Protein AF-A0A669Q2S4-F1 (afdb_monomer)

Nearest PDB structures (foldseek):
  3lh5-assembly1_A  TM=7.292E-01  e=2.414E-08  Homo sapiens
  3tsz-assembly1_A  TM=7.073E-01  e=2.932E-08  Homo sapiens
  3tsw-assembly5_C  TM=7.566E-01  e=1.798E-07  Homo sapiens
  3tsw-assembly5_A  TM=7.221E-01  e=1.301E-07  Homo sapiens
  8egl-assembly1_L  TM=4.895E-01  e=1.952E-02  Pseudomonas aeruginosa PAO1

Solvent-accessible surface area (backbone atoms only — not comparable to full-atom values): 15705 Å² total; per-residue (Å²): 138,86,85,84,83,88,86,84,86,86,79,79,76,86,79,76,63,86,82,66,80,87,75,82,79,82,81,79,89,77,88,85,85,82,87,84,83,70,92,71,72,88,83,67,61,90,86,63,80,78,75,90,74,79,64,66,47,78,44,79,56,92,58,44,41,36,34,36,36,34,39,52,66,35,29,64,47,44,53,50,52,34,54,70,39,85,72,28,66,69,48,40,38,80,44,74,56,83,73,81,71,87,67,73,90,71,85,76,90,75,92,78,80,93,79,73,100,79,67,83,83,69,78,74,72,51,71,66,57,52,54,44,51,54,28,27,75,69,58,10,25,23,38,38,56,44,52,78,80,53,53,57,61,33,46,78,68,78,39,70,58,47,37,41,34,54,58,72,46,93,86,49,45,76,51,43,52,85,31,42,86,60,87,87,70,53,70,69,58,53,46,52,50,40,54,50,46,55,57,5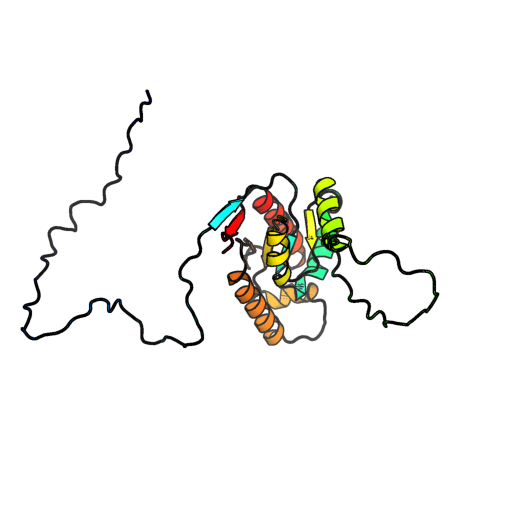2,53,78,72,47,61,43,64,70,46,77,45,58,65,85,74,44,92,46,57,86,47,41,35,59,48,50,51,53,48,51,62,55,53,52,76,42,68,43,40,30,49,65,76,92,123

Structure (mmCIF, N/CA/C/O backbone):
data_AF-A0A669Q2S4-F1
#
_entry.id   AF-A0A669Q2S4-F1
#
loop_
_atom_site.group_PDB
_atom_site.id
_atom_site.type_symbol
_atom_site.label_atom_id
_atom_site.label_alt_id
_atom_site.label_comp_id
_atom_site.label_asym_id
_atom_site.label_entity_id
_atom_site.label_seq_id
_atom_site.pdbx_PDB_ins_code
_atom_site.Cartn_x
_atom_site.Cartn_y
_atom_site.Cartn_z
_atom_site.occupancy
_atom_site.B_iso_or_equiv
_atom_site.auth_seq_id
_atom_site.auth_comp_id
_atom_site.auth_asym_id
_atom_site.auth_atom_id
_atom_site.pdbx_PDB_model_num
ATOM 1 N N . CYS A 1 1 ? -48.344 0.117 12.235 1.00 32.94 1 CYS A N 1
ATOM 2 C CA . CYS A 1 1 ? -48.500 -0.394 10.860 1.00 32.94 1 CYS A CA 1
ATOM 3 C C . CYS A 1 1 ? -47.814 0.553 9.895 1.00 32.94 1 CYS A C 1
ATOM 5 O O . CYS A 1 1 ? -48.123 1.737 9.887 1.00 32.94 1 CYS A O 1
ATOM 7 N N . SER A 1 2 ? -46.829 0.021 9.184 1.00 35.75 2 SER A N 1
ATOM 8 C CA . SER A 1 2 ? -45.871 0.728 8.339 1.00 35.75 2 SER A CA 1
ATOM 9 C C . SER A 1 2 ? -46.473 1.107 6.985 1.00 35.75 2 SER A C 1
ATOM 11 O O . SER A 1 2 ? -47.202 0.313 6.395 1.00 35.75 2 SER A O 1
ATOM 13 N N . GLN A 1 3 ? -46.116 2.280 6.465 1.00 41.59 3 GLN A N 1
ATOM 14 C CA . GLN A 1 3 ? -46.142 2.538 5.023 1.00 41.59 3 GLN A CA 1
ATOM 15 C C . GLN A 1 3 ? -44.792 2.150 4.406 1.00 41.59 3 GLN A C 1
ATOM 17 O O . GLN A 1 3 ? -43.762 2.285 5.071 1.00 41.59 3 GLN A O 1
ATOM 22 N N . PRO A 1 4 ? -44.780 1.772 3.119 1.00 44.56 4 PRO A N 1
ATOM 23 C CA . PRO A 1 4 ? -43.691 2.186 2.249 1.00 44.56 4 PRO A CA 1
ATOM 24 C C . PRO A 1 4 ? -44.197 2.913 0.996 1.00 44.56 4 PRO A C 1
ATOM 26 O O . PRO A 1 4 ? -45.140 2.491 0.327 1.00 44.56 4 PRO A O 1
ATOM 29 N N . CYS A 1 5 ? -43.509 4.015 0.700 1.00 34.19 5 CYS A N 1
ATOM 30 C CA . CYS A 1 5 ? -43.605 4.803 -0.520 1.00 34.19 5 CYS A CA 1
ATOM 31 C C . CYS A 1 5 ? -42.779 4.186 -1.665 1.00 34.19 5 CYS A C 1
ATOM 33 O O . CYS A 1 5 ? -41.824 3.444 -1.450 1.00 34.19 5 CYS A O 1
ATOM 35 N N . CYS A 1 6 ? -43.191 4.538 -2.881 1.00 34.25 6 CYS A N 1
ATOM 36 C CA . CYS A 1 6 ? -42.834 4.012 -4.198 1.00 34.25 6 CYS A CA 1
ATOM 37 C C . CYS A 1 6 ? -41.346 4.040 -4.609 1.00 34.25 6 CYS A C 1
ATOM 39 O O . CYS A 1 6 ? -40.617 4.978 -4.298 1.00 34.25 6 CYS A O 1
ATOM 41 N N . THR A 1 7 ? -40.975 3.117 -5.506 1.00 39.94 7 THR A N 1
ATOM 42 C CA . THR A 1 7 ? -39.891 3.267 -6.499 1.00 39.94 7 THR A CA 1
ATOM 43 C C . THR A 1 7 ? -40.468 3.196 -7.923 1.00 39.94 7 THR A C 1
ATOM 45 O O . THR A 1 7 ? -41.320 2.344 -8.183 1.00 39.94 7 THR A O 1
ATOM 48 N N . PRO A 1 8 ? -40.012 4.031 -8.880 1.00 43.38 8 PRO A N 1
ATOM 49 C CA . PRO A 1 8 ? -40.230 3.775 -10.295 1.00 43.38 8 PRO A CA 1
ATOM 50 C C . PRO A 1 8 ? -38.952 3.311 -11.011 1.00 43.38 8 PRO A C 1
ATOM 52 O O . PRO A 1 8 ? -37.886 3.918 -10.944 1.00 43.38 8 PRO A O 1
ATOM 55 N N . PHE A 1 9 ? -39.151 2.216 -11.736 1.00 38.78 9 PHE A N 1
ATOM 56 C CA . PHE A 1 9 ? -38.369 1.645 -12.828 1.00 38.78 9 PHE A CA 1
ATOM 57 C C . PHE A 1 9 ? -37.833 2.711 -13.806 1.00 38.78 9 PHE A C 1
ATOM 59 O O . PHE A 1 9 ? -38.618 3.484 -14.360 1.00 38.78 9 PHE A O 1
ATOM 66 N N . LEU A 1 10 ? -36.532 2.695 -14.116 1.00 41.62 10 LEU A N 1
ATOM 67 C CA . LEU A 1 10 ? -36.007 3.386 -15.298 1.00 41.62 10 LEU A CA 1
ATOM 68 C C . LEU A 1 10 ? -36.008 2.439 -16.503 1.00 41.62 10 LEU A C 1
ATOM 70 O O . LEU A 1 10 ? -35.452 1.344 -16.491 1.00 41.62 10 LEU A O 1
ATOM 74 N N . GLN A 1 11 ? -36.717 2.899 -17.528 1.00 38.16 11 GLN A N 1
ATOM 75 C CA . GLN A 1 11 ? -37.144 2.198 -18.730 1.00 38.16 11 GLN A CA 1
ATOM 76 C C . GLN A 1 11 ? -36.027 2.127 -19.781 1.00 38.16 11 GLN A C 1
ATOM 78 O O 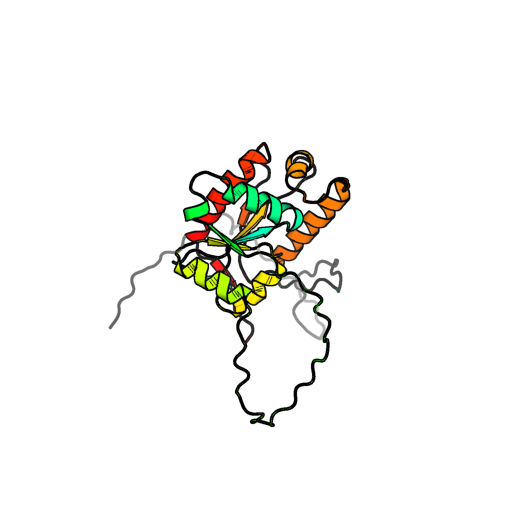. GLN A 1 11 ? -35.582 3.155 -20.296 1.00 38.16 11 GLN A O 1
ATOM 83 N N . LEU A 1 12 ? -35.653 0.913 -20.200 1.00 41.62 12 LEU A N 1
ATOM 84 C CA . LEU A 1 12 ? -35.020 0.715 -21.506 1.00 41.62 12 LEU A CA 1
ATOM 85 C C . LEU A 1 12 ? -36.042 1.026 -22.614 1.00 41.62 12 LEU A C 1
ATOM 87 O O . LEU A 1 12 ? -37.193 0.588 -22.576 1.00 41.62 12 LEU A O 1
ATOM 91 N N . LYS A 1 13 ? -35.619 1.813 -23.609 1.00 43.62 13 LYS A N 1
ATOM 92 C CA . LYS A 1 13 ? -36.474 2.322 -24.689 1.00 43.62 13 LYS A CA 1
ATOM 93 C C . LYS A 1 13 ? -37.028 1.196 -25.575 1.00 43.62 13 LYS A C 1
ATOM 95 O O . LYS A 1 13 ? -36.301 0.439 -26.210 1.00 43.62 13 LYS A O 1
ATOM 100 N N . LYS A 1 14 ? -38.355 1.203 -25.689 1.00 53.62 14 LYS A N 1
ATOM 101 C CA . LYS A 1 14 ? -39.279 0.241 -26.315 1.00 53.62 14 LYS A CA 1
ATOM 102 C C . LYS A 1 14 ? -39.177 0.054 -27.846 1.00 53.62 14 LYS A C 1
ATOM 104 O O . LYS A 1 14 ? -40.054 -0.569 -28.421 1.00 53.62 14 LYS A O 1
ATOM 109 N N . ARG A 1 15 ? -38.170 0.605 -28.539 1.00 48.69 15 ARG A N 1
ATOM 110 C CA . ARG A 1 15 ? -38.117 0.605 -30.026 1.00 48.69 15 ARG A CA 1
ATOM 111 C C . ARG A 1 15 ? -37.111 -0.359 -30.663 1.00 48.69 15 ARG A C 1
ATOM 113 O O . ARG A 1 15 ? -37.131 -0.499 -31.877 1.00 48.69 15 ARG A O 1
ATOM 120 N N . ALA A 1 16 ? -36.276 -1.041 -29.880 1.00 52.38 16 ALA A N 1
ATOM 121 C CA . ALA A 1 16 ? -35.330 -2.036 -30.402 1.00 52.38 16 ALA A CA 1
ATOM 122 C C . ALA A 1 16 ? -35.821 -3.495 -30.275 1.00 52.38 16 ALA A C 1
ATOM 124 O O . ALA A 1 16 ? -35.160 -4.398 -30.775 1.00 52.38 16 ALA A O 1
ATOM 125 N N . LEU A 1 17 ? -36.968 -3.737 -29.623 1.00 52.59 17 LEU A N 1
ATOM 126 C CA . LEU A 1 17 ? -37.495 -5.092 -29.399 1.00 52.59 17 LEU A CA 1
ATOM 127 C C . LEU A 1 17 ? -38.380 -5.620 -30.548 1.00 52.59 17 LEU A C 1
ATOM 129 O O . LEU A 1 17 ? -38.484 -6.829 -30.715 1.00 52.59 17 LEU A O 1
ATOM 133 N N . ASP A 1 18 ? -38.978 -4.742 -31.361 1.00 49.03 18 ASP A N 1
ATOM 134 C CA . ASP A 1 18 ? -39.996 -5.123 -32.362 1.00 49.03 18 ASP A CA 1
ATOM 135 C C . ASP A 1 18 ? -39.431 -5.626 -33.707 1.00 49.03 18 ASP A C 1
ATOM 137 O O . ASP A 1 18 ? -40.186 -5.894 -34.638 1.00 49.03 18 ASP A O 1
ATOM 141 N N . GLN A 1 19 ? -38.111 -5.790 -33.831 1.00 54.97 19 GLN A N 1
ATOM 142 C CA . GLN A 1 19 ? -37.468 -6.326 -35.046 1.00 54.97 19 GLN A CA 1
ATOM 143 C C . GLN A 1 19 ? -36.821 -7.704 -34.837 1.00 54.97 19 GLN A C 1
ATOM 145 O O . GLN A 1 19 ? -36.155 -8.219 -35.731 1.00 54.97 19 GLN A O 1
ATOM 150 N N . LEU A 1 20 ? -37.029 -8.341 -33.680 1.00 54.78 20 LEU A N 1
ATOM 151 C CA . LEU A 1 20 ? -36.487 -9.669 -33.396 1.00 54.78 20 LEU A CA 1
ATOM 152 C C . LEU A 1 20 ? -37.625 -10.677 -33.235 1.00 54.78 20 LEU A C 1
ATOM 154 O O . LEU A 1 20 ? -38.297 -10.738 -32.208 1.00 54.78 20 LEU A O 1
ATOM 158 N N . ARG A 1 21 ? -37.827 -11.514 -34.256 1.00 66.25 21 ARG A N 1
ATOM 159 C CA . ARG A 1 21 ? -38.687 -12.695 -34.146 1.00 66.25 21 ARG A CA 1
ATOM 160 C C . ARG A 1 21 ? -37.851 -13.869 -33.650 1.00 66.25 21 ARG A C 1
ATOM 162 O O . ARG A 1 21 ? -36.994 -14.370 -34.372 1.00 66.25 21 ARG A O 1
ATOM 169 N N . LEU A 1 22 ? -38.143 -14.347 -32.443 1.00 50.56 22 LEU A N 1
ATOM 170 C CA . LEU A 1 22 ? -37.615 -15.616 -31.946 1.00 50.56 22 LEU A CA 1
ATOM 171 C C . LEU A 1 22 ? -38.180 -16.760 -32.810 1.00 50.56 22 LEU A C 1
ATOM 173 O O . LEU A 1 22 ? -39.392 -16.993 -32.830 1.00 50.56 22 LEU A O 1
ATOM 177 N N . VAL A 1 23 ? -37.322 -17.469 -33.544 1.00 57.22 23 VAL A N 1
ATOM 178 C CA . VAL A 1 23 ? -37.715 -18.682 -34.274 1.00 57.22 23 VAL A CA 1
ATOM 179 C C . VAL A 1 23 ? -37.456 -19.886 -33.373 1.00 57.22 23 VAL A C 1
ATOM 181 O O . VAL A 1 23 ? -36.339 -20.090 -32.906 1.00 57.22 23 VAL A O 1
ATOM 184 N N . LYS A 1 24 ? -38.494 -20.694 -33.126 1.00 46.66 24 LYS A N 1
ATOM 185 C CA . LYS A 1 24 ? -38.349 -21.990 -32.451 1.00 46.66 24 LYS A CA 1
ATOM 186 C C . LYS A 1 24 ? -37.575 -22.935 -33.371 1.00 46.66 24 LYS A C 1
ATOM 188 O O . LYS A 1 24 ? -38.028 -23.208 -34.483 1.00 46.66 24 LYS A O 1
ATOM 193 N N . SER A 1 25 ? -36.439 -23.450 -32.913 1.00 47.81 25 SER A N 1
ATOM 194 C CA . SER A 1 25 ? -35.772 -24.570 -33.575 1.00 47.81 25 SER A CA 1
ATOM 195 C C . SER A 1 25 ? -36.683 -25.803 -33.518 1.00 47.81 25 SER A C 1
ATOM 197 O O . SER A 1 25 ? -37.283 -26.113 -32.487 1.00 47.81 25 SER A O 1
ATOM 199 N N . LYS A 1 26 ? -36.848 -26.495 -34.652 1.00 39.72 26 LYS A N 1
ATOM 200 C CA . LYS A 1 26 ? -37.579 -27.767 -34.701 1.00 39.72 26 LYS A CA 1
ATOM 201 C C . LYS A 1 26 ? -36.743 -28.835 -33.994 1.00 39.72 26 LYS A C 1
ATOM 203 O O . LYS A 1 26 ? -35.662 -29.176 -34.461 1.00 39.72 26 LYS A O 1
ATOM 208 N N . GLN A 1 27 ? -37.264 -29.366 -32.888 1.00 39.38 27 GLN A N 1
ATOM 209 C CA . GLN A 1 27 ? -36.747 -30.572 -32.243 1.00 39.38 27 GLN A CA 1
ATOM 210 C C . GLN A 1 27 ? -36.896 -31.765 -33.195 1.00 39.38 27 GLN A C 1
ATOM 212 O O . GLN A 1 27 ? -38.014 -32.153 -33.541 1.00 39.38 27 GLN A O 1
ATOM 217 N N . GLN A 1 28 ? -35.775 -32.367 -33.586 1.00 38.94 28 GLN A N 1
ATOM 218 C CA . GLN A 1 28 ? -35.760 -33.734 -34.090 1.00 38.94 28 GLN A CA 1
ATOM 219 C C . GLN A 1 28 ? -35.761 -34.666 -32.869 1.00 38.94 28 GLN A C 1
ATOM 221 O O . GLN A 1 28 ? -34.935 -34.533 -31.970 1.00 38.94 28 GLN A O 1
ATOM 226 N N . LYS A 1 29 ? -36.765 -35.544 -32.790 1.00 36.50 29 LYS A N 1
ATOM 227 C CA . LYS A 1 29 ? -36.961 -36.496 -31.690 1.00 36.50 29 LYS A CA 1
ATOM 228 C C . LYS A 1 29 ? -35.863 -37.569 -31.704 1.00 36.50 29 LYS A C 1
ATOM 230 O O . LYS A 1 29 ? -35.840 -38.346 -32.649 1.00 36.50 29 LYS A O 1
ATOM 235 N N . SER A 1 30 ? -35.078 -37.685 -30.631 1.00 33.09 30 SER A N 1
ATOM 236 C CA . SER A 1 30 ? -34.938 -38.938 -29.860 1.00 33.09 30 SER A CA 1
ATOM 237 C C . SER A 1 30 ? -34.079 -38.747 -28.602 1.00 33.09 30 SER A C 1
ATOM 239 O O . SER A 1 30 ? -32.958 -38.267 -28.698 1.00 33.09 30 SER A O 1
ATOM 241 N N . SER A 1 31 ? -34.673 -39.149 -27.475 1.00 39.47 31 SER A N 1
ATOM 242 C CA . SER A 1 31 ? -34.162 -39.582 -26.162 1.00 39.47 31 SER A CA 1
ATOM 243 C C . SER A 1 31 ? -32.845 -39.049 -25.568 1.00 39.47 31 SER A C 1
ATOM 245 O O . SER A 1 31 ? -31.774 -39.232 -26.127 1.00 39.47 31 SER A O 1
ATOM 247 N N . GLU A 1 32 ? -33.004 -38.591 -24.318 1.00 35.66 32 GLU A N 1
ATOM 248 C CA . GLU A 1 32 ? -32.038 -38.485 -23.205 1.00 35.66 32 GLU A CA 1
ATOM 249 C C . GLU A 1 32 ? -31.292 -37.144 -23.011 1.00 35.66 32 GLU A C 1
ATOM 251 O O . GLU A 1 32 ? -30.414 -36.729 -23.757 1.00 35.66 32 GLU A O 1
ATOM 256 N N . GLN A 1 33 ? -31.731 -36.453 -21.951 1.00 35.34 33 GLN A N 1
ATOM 257 C CA . GLN A 1 33 ? -31.224 -35.225 -21.321 1.00 35.34 33 GLN A CA 1
ATOM 258 C C . GLN A 1 33 ? -29.873 -35.474 -20.599 1.00 35.34 33 GLN A C 1
ATOM 260 O O . GLN A 1 33 ? -29.615 -36.624 -20.251 1.00 35.34 33 GLN A O 1
ATOM 265 N N . PRO A 1 34 ? -29.044 -34.445 -20.283 1.00 38.09 34 PRO A N 1
ATOM 266 C CA . PRO A 1 34 ? -29.454 -33.248 -19.539 1.00 38.09 34 PRO A CA 1
ATOM 267 C C . PRO A 1 34 ? -29.029 -31.886 -20.109 1.00 38.09 34 PRO A C 1
ATOM 269 O O . PRO A 1 34 ? -28.102 -31.735 -20.899 1.00 38.09 34 PRO A O 1
ATOM 272 N N . CYS A 1 35 ? -29.773 -30.880 -19.639 1.00 35.56 35 CYS A N 1
ATOM 273 C CA . CYS A 1 35 ? -29.532 -29.449 -19.777 1.00 35.56 35 CYS A CA 1
ATOM 274 C C . CYS A 1 35 ? -28.155 -29.012 -19.256 1.00 35.56 35 CYS A C 1
ATOM 276 O O . CYS A 1 35 ? -27.642 -29.590 -18.306 1.00 35.56 35 CYS A O 1
ATOM 278 N N . GLN A 1 36 ? -27.725 -27.848 -19.761 1.00 43.03 36 GLN A N 1
ATOM 279 C CA . GLN A 1 36 ? -26.592 -27.010 -19.336 1.00 43.03 36 GLN A CA 1
ATOM 280 C C . GLN A 1 36 ? -25.273 -27.266 -20.076 1.00 43.03 36 GLN A C 1
ATOM 282 O O . GLN A 1 36 ? -24.313 -27.788 -19.528 1.00 43.03 36 GLN A O 1
ATOM 287 N N . GLN A 1 37 ? -25.186 -26.756 -21.304 1.00 38.16 37 GLN A N 1
ATOM 288 C CA . GLN A 1 37 ? -23.913 -26.284 -21.851 1.00 38.16 37 GLN A CA 1
ATOM 289 C C . GLN A 1 37 ? -24.047 -24.788 -22.115 1.00 38.16 37 GLN A C 1
ATOM 291 O O . GLN A 1 37 ? -24.329 -24.319 -23.216 1.00 38.16 37 GLN A O 1
ATOM 296 N N . LEU A 1 38 ? -23.911 -24.044 -21.016 1.00 39.56 38 LEU A N 1
ATOM 297 C CA . LEU A 1 38 ? -23.404 -22.683 -21.059 1.00 39.56 38 LEU A CA 1
ATOM 298 C C . LEU A 1 38 ? -22.075 -22.703 -21.814 1.00 39.56 38 LEU A C 1
ATOM 300 O O . LEU A 1 38 ? -21.324 -23.673 -21.736 1.00 39.56 38 LEU A O 1
ATOM 304 N N . TRP A 1 39 ? -21.829 -21.633 -22.555 1.00 43.25 39 TRP A N 1
ATOM 305 C CA . TRP A 1 39 ? -20.615 -21.383 -23.311 1.00 43.25 39 TRP A CA 1
ATOM 306 C C . TRP A 1 39 ? -19.380 -21.588 -22.427 1.00 43.25 39 TRP A C 1
ATOM 308 O O . TRP A 1 39 ? -19.004 -20.704 -21.661 1.00 43.25 39 TRP A O 1
ATOM 318 N N . LEU A 1 40 ? -18.770 -22.765 -22.521 1.00 40.31 40 LEU A N 1
ATOM 319 C CA . LEU A 1 40 ? -17.439 -23.015 -22.001 1.00 40.31 40 LEU A CA 1
ATOM 320 C C . LEU A 1 40 ? -16.484 -22.760 -23.162 1.00 40.31 40 LEU A C 1
ATOM 322 O O . LEU A 1 40 ? -16.425 -23.526 -24.123 1.00 40.31 40 LEU A O 1
ATOM 326 N N . ASP A 1 41 ? -15.802 -21.623 -23.087 1.00 39.66 41 ASP A N 1
ATOM 327 C CA . ASP A 1 41 ? -14.631 -21.328 -23.902 1.00 39.66 41 ASP A CA 1
ATOM 328 C C . ASP A 1 41 ? -13.588 -22.454 -23.686 1.00 39.66 41 ASP A C 1
ATOM 330 O O . ASP A 1 41 ? -13.275 -22.758 -22.528 1.00 39.66 41 ASP A O 1
ATOM 334 N N . PRO A 1 42 ? -13.061 -23.128 -24.730 1.00 46.09 42 PRO A N 1
ATOM 335 C CA . PRO A 1 42 ? -12.207 -24.310 -24.562 1.00 46.09 42 PRO A CA 1
ATOM 336 C C . PRO A 1 42 ? -10.821 -24.054 -23.947 1.00 46.09 42 PRO A C 1
ATOM 338 O O . PRO A 1 42 ? -10.061 -25.001 -23.769 1.00 46.09 42 PRO A O 1
ATOM 341 N N . CYS A 1 43 ? -10.463 -22.820 -23.593 1.00 47.00 43 CYS A N 1
ATOM 342 C CA . CYS A 1 43 ? -9.190 -22.513 -22.932 1.00 47.00 43 CYS A CA 1
ATOM 343 C C . CYS A 1 43 ? -9.312 -22.557 -21.400 1.00 47.00 43 CYS A C 1
ATOM 345 O O . CYS A 1 43 ? -9.026 -21.583 -20.705 1.00 47.00 43 CYS A O 1
ATOM 347 N N . SER A 1 44 ? -9.736 -23.699 -20.861 1.00 44.72 44 SER A N 1
ATOM 348 C CA . SER A 1 44 ? -9.635 -23.964 -19.424 1.00 44.72 44 SER A CA 1
ATOM 349 C C . SER A 1 44 ? -8.281 -24.610 -19.141 1.00 44.72 44 SER A C 1
ATOM 351 O O . SER A 1 44 ? -8.123 -25.820 -19.275 1.00 44.72 44 SER A O 1
ATOM 353 N N . ASP A 1 45 ? -7.293 -23.794 -18.780 1.00 52.06 45 ASP A N 1
ATOM 354 C CA . ASP A 1 45 ? -6.125 -24.281 -18.045 1.00 52.06 45 ASP A CA 1
ATOM 355 C C . ASP A 1 45 ? -6.643 -24.905 -16.729 1.00 52.06 45 ASP A C 1
ATOM 357 O O . ASP A 1 45 ? -7.285 -24.192 -15.946 1.00 52.06 45 ASP A O 1
ATOM 361 N N . PRO A 1 46 ? -6.465 -26.219 -16.490 1.00 54.16 46 PRO A N 1
ATOM 362 C CA . PRO A 1 46 ? -7.086 -26.924 -15.366 1.00 54.16 46 PRO A CA 1
ATOM 363 C C . PRO A 1 46 ? -6.622 -26.427 -13.989 1.00 54.16 46 PRO A C 1
ATOM 365 O O . PRO A 1 46 ? -7.242 -26.774 -12.987 1.00 54.16 46 PRO A O 1
ATOM 368 N N . ASP A 1 47 ? -5.579 -25.593 -13.930 1.00 52.78 47 ASP A N 1
ATOM 369 C CA . ASP A 1 47 ? -5.041 -25.037 -12.684 1.00 52.78 47 ASP A CA 1
ATOM 370 C C . ASP A 1 47 ? -5.634 -23.659 -12.314 1.00 52.78 47 ASP A C 1
ATOM 372 O O . ASP A 1 47 ? -5.307 -23.068 -11.283 1.00 52.78 47 ASP A O 1
ATOM 376 N N . ARG A 1 48 ? -6.537 -23.109 -13.140 1.00 53.53 48 ARG A N 1
ATOM 377 C CA . ARG A 1 48 ? -7.155 -21.794 -12.911 1.00 53.53 48 ARG A CA 1
ATOM 378 C C . ARG A 1 48 ? -8.632 -21.943 -12.560 1.00 53.53 48 ARG A C 1
ATOM 380 O O . ARG A 1 48 ? -9.509 -21.637 -13.362 1.00 53.53 48 ARG A O 1
ATOM 387 N N . SER A 1 49 ? -8.922 -22.383 -11.332 1.00 60.44 49 SER A N 1
ATOM 388 C CA . SER A 1 49 ? -10.282 -22.316 -10.784 1.00 60.44 49 SER A CA 1
ATOM 389 C C . SER A 1 49 ? -10.736 -20.852 -10.751 1.00 60.44 49 SER A C 1
ATOM 391 O O . SER A 1 49 ? -10.355 -20.088 -9.860 1.00 60.44 49 SER A O 1
ATOM 393 N N . LEU A 1 50 ? -11.508 -20.424 -11.747 1.00 60.50 50 LEU A N 1
ATOM 394 C CA . LEU A 1 50 ? -12.123 -19.106 -11.738 1.00 60.50 50 LEU A CA 1
ATOM 395 C C . LEU A 1 50 ? -13.122 -19.089 -10.574 1.00 60.50 50 LEU A C 1
ATOM 397 O O . LEU A 1 50 ? -14.125 -19.795 -10.622 1.00 60.50 50 LEU A O 1
ATOM 401 N N . LYS A 1 51 ? -12.853 -18.309 -9.522 1.00 63.41 51 LYS A N 1
ATOM 402 C CA . LYS A 1 51 ? -13.898 -17.868 -8.590 1.00 63.41 51 LYS A CA 1
ATOM 403 C C . LYS A 1 51 ? -14.469 -16.577 -9.180 1.00 63.41 51 LYS A C 1
ATOM 405 O O . LYS A 1 51 ? -13.820 -15.543 -9.046 1.00 63.41 51 LYS A O 1
ATOM 410 N N . PRO A 1 52 ? -15.595 -16.617 -9.916 1.00 73.31 52 PRO A N 1
ATOM 411 C CA . PRO A 1 52 ? -16.040 -15.456 -10.678 1.00 73.31 52 PRO A CA 1
ATOM 412 C C . PRO A 1 52 ? -16.421 -14.281 -9.771 1.00 73.31 52 PRO A C 1
ATOM 414 O O . PRO A 1 52 ? -16.197 -13.145 -10.171 1.00 73.31 52 PRO A O 1
ATOM 417 N N . TYR A 1 53 ? -16.922 -14.542 -8.555 1.00 81.00 53 TYR A N 1
ATOM 418 C CA . TYR A 1 53 ? -17.269 -13.526 -7.557 1.00 81.00 53 TYR A CA 1
ATOM 419 C C . TYR A 1 53 ? -17.183 -14.107 -6.135 1.00 81.00 53 TYR A C 1
ATOM 421 O O . TYR A 1 53 ? -17.511 -15.277 -5.934 1.00 81.00 53 TYR A O 1
ATOM 429 N N . SER A 1 54 ? -16.775 -13.289 -5.163 1.00 83.25 54 SER A N 1
ATOM 430 C CA . SER A 1 54 ? -16.888 -13.543 -3.719 1.00 83.25 54 SER A CA 1
ATOM 431 C C . SER A 1 54 ? -17.896 -12.569 -3.102 1.00 83.25 54 SER A C 1
ATOM 433 O O . SER A 1 54 ? -18.082 -11.456 -3.605 1.00 83.25 54 SER A O 1
ATOM 435 N N . LEU A 1 55 ? -18.593 -13.000 -2.046 1.00 91.00 55 LEU A N 1
ATOM 436 C CA . LEU A 1 55 ? -19.450 -12.103 -1.273 1.00 91.00 55 LEU A CA 1
ATOM 437 C C . LEU A 1 55 ? -18.558 -11.183 -0.432 1.00 91.00 55 LEU A C 1
ATOM 439 O O . LEU A 1 55 ? -17.542 -11.619 0.111 1.00 91.00 55 LEU A O 1
ATOM 443 N N . VAL A 1 56 ? -18.911 -9.902 -0.387 1.00 94.81 56 VAL A N 1
ATOM 444 C CA . VAL A 1 56 ? -18.157 -8.883 0.342 1.00 94.81 56 VAL A CA 1
ATOM 445 C C . VAL A 1 56 ? -19.098 -8.004 1.146 1.00 94.81 56 VAL A C 1
ATOM 447 O O . VAL A 1 56 ? -20.218 -7.712 0.715 1.00 94.81 56 VAL A O 1
ATOM 450 N N . HIS A 1 57 ? -18.597 -7.485 2.259 1.00 95.06 57 HIS A N 1
ATOM 451 C CA . HIS A 1 57 ? -19.294 -6.515 3.087 1.00 95.06 57 HIS A CA 1
ATOM 452 C C . HIS A 1 57 ? -18.444 -5.249 3.292 1.00 95.06 57 HIS A C 1
ATOM 454 O O . HIS A 1 57 ? -17.208 -5.305 3.303 1.00 95.06 57 HIS A O 1
ATOM 460 N N . PRO A 1 58 ? -19.076 -4.069 3.425 1.00 96.94 58 PRO A N 1
ATOM 461 C CA . PRO A 1 58 ? -18.357 -2.833 3.688 1.00 96.94 58 PRO A CA 1
ATOM 462 C C . PRO A 1 58 ? -18.013 -2.706 5.178 1.00 96.94 58 PRO A C 1
ATOM 464 O O . PRO A 1 58 ? -18.879 -2.816 6.046 1.00 96.94 58 PRO A O 1
ATOM 467 N N . VAL A 1 59 ? -16.756 -2.382 5.472 1.00 96.69 59 VAL A N 1
ATOM 468 C CA . VAL A 1 59 ? -16.247 -2.073 6.813 1.00 96.69 59 VAL A CA 1
ATOM 469 C C . VAL A 1 59 ? -15.816 -0.611 6.864 1.00 96.69 59 VAL A C 1
ATOM 471 O O . VAL A 1 59 ? -14.974 -0.163 6.084 1.00 96.69 59 VAL A O 1
ATOM 474 N N . VAL A 1 60 ? -16.383 0.150 7.802 1.00 96.25 60 VAL A N 1
ATOM 475 C CA . VAL A 1 60 ? -16.008 1.550 8.051 1.00 96.25 60 VAL A CA 1
ATOM 476 C C . VAL A 1 60 ? -15.174 1.623 9.323 1.00 96.25 60 VAL A C 1
ATOM 478 O O . VAL A 1 60 ? -15.667 1.340 10.413 1.00 96.25 60 VAL A O 1
ATOM 481 N N . VAL A 1 61 ? -13.917 2.041 9.189 1.00 95.88 61 VAL A N 1
ATOM 482 C CA . VAL A 1 61 ? -12.974 2.152 10.308 1.00 95.88 61 VAL A CA 1
ATOM 483 C C . VAL A 1 61 ? -12.748 3.626 10.619 1.00 95.88 61 VAL A C 1
ATOM 485 O O . VAL A 1 61 ? -12.255 4.374 9.779 1.00 95.88 61 VAL A O 1
ATOM 488 N N . LYS A 1 62 ? -13.126 4.059 11.825 1.00 94.12 62 LYS A N 1
ATOM 489 C CA . LYS A 1 62 ? -12.985 5.464 12.251 1.00 94.12 62 LYS A CA 1
ATOM 490 C C . LYS A 1 62 ? -11.579 5.801 12.742 1.00 94.12 62 LYS A C 1
ATOM 492 O O . LYS A 1 62 ? -11.172 6.955 12.671 1.00 94.12 62 LYS A O 1
ATOM 497 N N . THR A 1 63 ? -10.863 4.811 13.263 1.00 96.69 63 THR A N 1
ATOM 498 C CA . THR A 1 63 ? -9.483 4.963 13.724 1.00 96.69 63 THR A CA 1
ATOM 499 C C . THR A 1 63 ? -8.508 4.852 12.551 1.00 96.69 63 THR A C 1
ATOM 501 O O . THR A 1 63 ? -8.814 4.172 11.564 1.00 96.69 63 THR A O 1
ATOM 504 N N . PRO A 1 64 ? -7.330 5.495 12.630 1.00 98.19 64 PRO A N 1
ATOM 505 C CA . PRO A 1 64 ? -6.295 5.354 11.614 1.00 98.19 64 PRO A CA 1
ATOM 506 C C . PRO A 1 64 ? -5.925 3.891 11.381 1.00 98.19 64 PRO A C 1
ATOM 508 O O . PRO A 1 64 ? -5.662 3.142 12.317 1.00 98.19 64 PRO A O 1
ATOM 511 N N . ARG A 1 65 ? -5.921 3.476 10.118 1.00 98.31 65 ARG A N 1
ATOM 512 C CA . ARG A 1 65 ? -5.679 2.089 9.710 1.00 98.31 65 ARG A CA 1
ATOM 513 C C . ARG A 1 65 ? -4.186 1.821 9.482 1.00 98.31 65 ARG A C 1
ATOM 515 O O . ARG A 1 65 ? -3.472 2.729 9.041 1.00 98.31 65 ARG A O 1
ATOM 522 N N . PRO A 1 66 ? -3.696 0.588 9.703 1.00 98.12 66 PRO A N 1
ATOM 523 C CA . PRO A 1 66 ? -2.352 0.194 9.281 1.00 98.12 66 PRO A CA 1
ATOM 524 C C . PRO A 1 66 ? -2.209 0.283 7.764 1.00 98.12 66 PRO A C 1
ATOM 526 O O . PRO A 1 66 ? -3.193 0.138 7.046 1.00 98.12 66 PRO A O 1
ATOM 529 N N . VAL A 1 67 ? -0.998 0.491 7.263 1.00 98.62 67 VAL A N 1
ATOM 530 C CA . VAL A 1 67 ? -0.729 0.697 5.838 1.00 98.62 67 VAL A CA 1
ATOM 531 C C . VAL A 1 67 ? 0.261 -0.347 5.347 1.00 98.62 67 VAL A C 1
ATOM 533 O O . VAL A 1 67 ? 1.371 -0.448 5.869 1.00 98.62 67 VAL A O 1
ATOM 536 N N . VAL A 1 68 ? -0.129 -1.089 4.312 1.00 98.31 68 VAL A N 1
ATOM 537 C CA . VAL A 1 68 ? 0.727 -2.045 3.600 1.00 98.31 68 VAL A CA 1
ATOM 538 C C . VAL A 1 68 ? 1.002 -1.501 2.205 1.00 98.31 68 VAL A C 1
ATOM 540 O O . VAL A 1 68 ? 0.073 -1.230 1.442 1.00 98.31 68 VAL A O 1
ATOM 543 N N . LEU A 1 69 ? 2.281 -1.349 1.864 1.00 98.19 69 LEU A N 1
ATOM 544 C CA . LEU A 1 69 ? 2.709 -0.863 0.555 1.00 98.19 69 LEU A CA 1
ATOM 545 C C . LEU A 1 69 ? 3.162 -2.030 -0.326 1.00 98.19 69 LEU A C 1
ATOM 547 O O . LEU A 1 69 ? 3.956 -2.876 0.083 1.00 98.19 69 LEU A O 1
ATOM 551 N N . SER A 1 70 ? 2.675 -2.046 -1.561 1.00 97.69 70 SER A N 1
ATOM 552 C CA . SER A 1 70 ? 3.060 -2.988 -2.609 1.00 97.69 70 SER A CA 1
ATOM 553 C C . SER A 1 70 ? 3.636 -2.212 -3.802 1.00 97.69 70 SER A C 1
ATOM 555 O O . SER A 1 70 ? 3.086 -1.170 -4.146 1.00 97.69 70 SER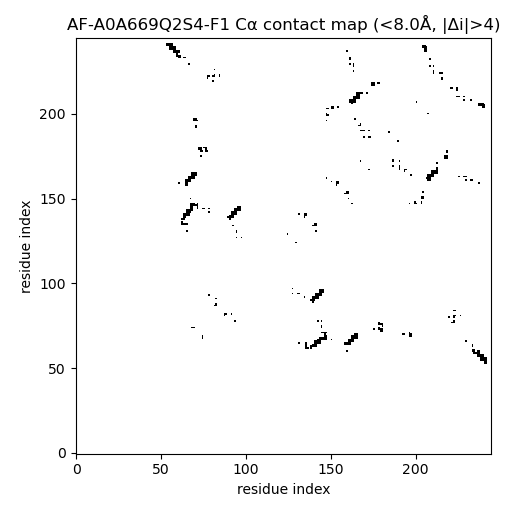 A O 1
ATOM 557 N N . PRO A 1 71 ? 4.703 -2.681 -4.470 1.00 96.31 71 PRO A N 1
ATOM 558 C CA . PRO A 1 71 ? 5.464 -3.893 -4.175 1.00 96.31 71 PRO A CA 1
ATOM 559 C C . PRO A 1 71 ? 6.365 -3.743 -2.935 1.00 96.31 71 PRO A C 1
ATOM 561 O O . PRO A 1 71 ? 6.865 -2.664 -2.622 1.00 96.31 71 PRO A O 1
ATOM 564 N N . SER A 1 72 ? 6.629 -4.850 -2.237 1.00 93.94 72 SER A N 1
ATOM 565 C CA . SER A 1 72 ? 7.422 -4.840 -0.995 1.00 93.94 72 SER A CA 1
ATOM 566 C C . SER A 1 72 ? 8.876 -4.396 -1.193 1.00 93.94 72 SER A C 1
ATOM 568 O O . SER A 1 72 ? 9.504 -3.921 -0.252 1.00 93.94 72 SER A O 1
ATOM 570 N N . CYS A 1 73 ? 9.421 -4.495 -2.410 1.00 93.00 73 CYS A N 1
ATOM 571 C CA . CYS A 1 73 ? 10.797 -4.094 -2.711 1.00 93.00 73 CYS A CA 1
ATOM 572 C C . CYS A 1 73 ? 11.044 -2.576 -2.631 1.00 93.00 73 CYS A C 1
ATOM 574 O O . CYS A 1 73 ? 12.188 -2.175 -2.420 1.00 93.00 73 CYS A O 1
ATOM 576 N N . ILE A 1 74 ? 10.003 -1.744 -2.768 1.00 94.00 74 ILE A N 1
ATOM 577 C CA . ILE A 1 74 ? 10.106 -0.277 -2.642 1.00 94.00 74 ILE A CA 1
ATOM 578 C C . ILE A 1 74 ? 9.629 0.230 -1.280 1.00 94.00 74 ILE A C 1
ATOM 580 O O . ILE A 1 74 ? 9.956 1.352 -0.885 1.00 94.00 74 ILE A O 1
ATOM 584 N N . ALA A 1 75 ? 8.856 -0.586 -0.557 1.00 95.19 75 ALA A N 1
ATOM 585 C CA . ALA A 1 75 ? 8.181 -0.185 0.670 1.00 95.19 75 ALA A CA 1
ATOM 586 C C . ALA A 1 75 ? 9.140 0.374 1.739 1.00 95.19 75 ALA A C 1
ATOM 588 O O . ALA A 1 75 ? 8.860 1.467 2.225 1.00 95.19 75 ALA A O 1
ATOM 589 N N . PRO A 1 76 ? 10.298 -0.243 2.064 1.00 95.00 76 PRO A N 1
ATOM 590 C CA . PRO A 1 76 ? 11.168 0.269 3.127 1.00 95.00 76 PRO A CA 1
ATOM 591 C C . PRO A 1 76 ? 11.693 1.681 2.851 1.00 95.00 76 PRO A C 1
ATOM 593 O O . PRO A 1 76 ? 11.733 2.530 3.743 1.00 95.00 76 PRO A O 1
ATOM 596 N N . ARG A 1 77 ? 12.097 1.969 1.605 1.00 95.81 77 ARG A N 1
ATOM 597 C CA . ARG A 1 77 ? 12.607 3.299 1.251 1.00 95.81 77 ARG A CA 1
ATOM 598 C C . ARG A 1 77 ? 11.476 4.314 1.144 1.00 95.81 77 ARG A C 1
ATOM 600 O O . ARG A 1 77 ? 11.634 5.435 1.613 1.00 95.81 77 ARG A O 1
ATOM 607 N N . LEU A 1 78 ? 10.332 3.911 0.599 1.00 96.50 78 LEU A N 1
ATOM 608 C CA . LEU A 1 78 ? 9.149 4.759 0.515 1.00 96.50 78 LEU A CA 1
ATOM 609 C C . LEU A 1 78 ? 8.597 5.123 1.904 1.00 96.50 78 LEU A C 1
ATOM 611 O O . LEU A 1 78 ? 8.248 6.277 2.120 1.00 96.50 78 LEU A O 1
ATOM 615 N N . ILE A 1 79 ? 8.589 4.191 2.862 1.00 97.25 79 ILE A N 1
ATOM 616 C CA . ILE A 1 79 ? 8.210 4.435 4.265 1.00 97.25 79 ILE A CA 1
ATOM 617 C C . ILE A 1 79 ? 9.136 5.467 4.914 1.00 97.25 79 ILE A C 1
ATOM 619 O O . IL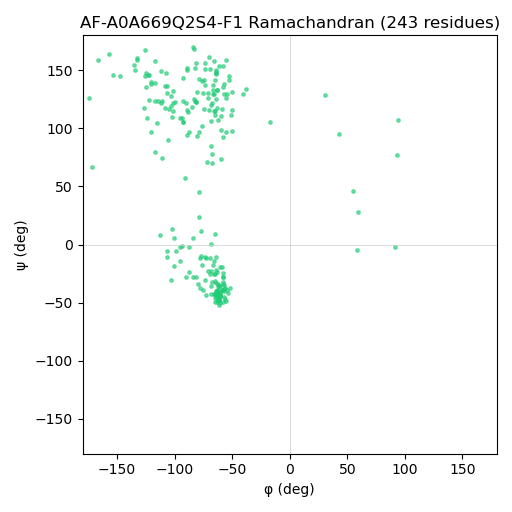E A 1 79 ? 8.662 6.393 5.569 1.00 97.25 79 ILE A O 1
ATOM 623 N N . ARG A 1 80 ? 10.451 5.356 4.698 1.00 96.38 80 ARG A N 1
ATOM 624 C CA . ARG A 1 80 ? 11.413 6.358 5.187 1.00 96.38 80 ARG A CA 1
ATOM 625 C C . ARG A 1 80 ? 11.133 7.730 4.581 1.00 96.38 80 ARG A C 1
ATOM 627 O O . ARG A 1 80 ? 10.938 8.686 5.319 1.00 96.38 80 ARG A O 1
ATOM 634 N N . ASN A 1 81 ? 10.992 7.798 3.259 1.00 96.88 81 ASN A N 1
ATOM 635 C CA . ASN A 1 81 ? 10.702 9.053 2.572 1.00 96.88 81 ASN A CA 1
ATOM 636 C C . ASN A 1 81 ? 9.349 9.659 3.000 1.00 96.88 81 ASN A C 1
ATOM 638 O O . ASN A 1 81 ? 9.214 10.877 3.064 1.00 96.88 81 ASN A O 1
ATOM 642 N N . LEU A 1 82 ? 8.344 8.827 3.305 1.00 97.56 82 LEU A N 1
ATOM 643 C CA . LEU A 1 82 ? 7.070 9.264 3.881 1.00 97.56 82 LEU A CA 1
ATOM 644 C C . LEU A 1 82 ? 7.288 9.927 5.238 1.00 97.56 82 LEU A C 1
ATOM 646 O O . LEU A 1 82 ? 6.755 11.010 5.460 1.00 97.56 82 LEU A O 1
ATOM 650 N N . LEU A 1 83 ? 8.070 9.316 6.130 1.00 96.94 83 LEU A N 1
ATOM 651 C CA . LEU A 1 83 ? 8.385 9.882 7.446 1.00 96.94 83 LEU A CA 1
ATOM 652 C C . LEU A 1 83 ? 9.215 11.171 7.386 1.00 96.94 83 LEU A C 1
ATOM 654 O O . LEU A 1 83 ? 9.152 11.962 8.330 1.00 96.94 83 LEU A O 1
ATOM 658 N N . ASP A 1 84 ? 9.978 11.363 6.312 1.00 96.81 84 ASP A N 1
ATOM 659 C CA . ASP A 1 84 ? 10.786 12.563 6.078 1.00 96.81 84 ASP A CA 1
ATOM 660 C C . ASP A 1 84 ? 9.949 13.754 5.577 1.00 96.81 84 ASP A C 1
ATOM 662 O O . ASP A 1 84 ? 10.422 14.892 5.575 1.00 96.81 84 ASP A O 1
ATOM 666 N N . LEU A 1 85 ? 8.686 13.533 5.186 1.00 97.06 85 LEU A N 1
ATOM 667 C CA . LEU A 1 85 ? 7.772 14.631 4.881 1.00 97.06 85 LEU A CA 1
ATOM 668 C C . LEU A 1 85 ? 7.492 15.479 6.138 1.00 97.06 85 LEU A C 1
ATOM 670 O O . LEU A 1 85 ? 7.383 14.938 7.246 1.00 97.06 85 LEU A O 1
ATOM 674 N N . PRO A 1 86 ? 7.281 16.803 5.985 1.00 95.06 86 PRO A N 1
ATOM 675 C CA . PRO A 1 86 ? 6.861 17.660 7.089 1.00 95.06 86 PRO A CA 1
ATOM 676 C C . PRO A 1 86 ? 5.622 17.099 7.791 1.00 95.06 86 PRO A C 1
ATOM 678 O O . PRO A 1 86 ? 4.741 16.549 7.134 1.00 95.06 86 PRO A O 1
ATOM 681 N N . THR A 1 87 ? 5.587 17.218 9.122 1.00 91.75 87 THR A N 1
ATOM 682 C CA . THR A 1 87 ? 4.496 16.778 10.022 1.00 91.75 87 THR A CA 1
ATOM 683 C C . THR A 1 87 ? 4.131 15.288 9.985 1.00 91.75 87 THR A C 1
ATOM 685 O O . THR A 1 87 ? 3.364 14.838 10.828 1.00 91.75 87 THR A O 1
ATOM 688 N N . SER A 1 88 ? 4.732 14.492 9.101 1.00 94.81 88 SER A N 1
ATOM 689 C CA . SER A 1 88 ? 4.411 13.077 8.883 1.00 94.81 88 SER A CA 1
ATOM 690 C C . SER A 1 88 ? 4.536 12.220 10.148 1.00 94.81 88 SER A C 1
ATOM 692 O O . SER A 1 88 ? 3.714 11.350 10.413 1.00 94.81 88 SER A O 1
ATOM 694 N N . ARG A 1 89 ? 5.502 12.523 11.023 1.00 95.19 89 ARG A N 1
ATOM 695 C CA . ARG A 1 89 ? 5.686 11.812 12.304 1.00 95.19 89 ARG A CA 1
ATOM 696 C C . ARG A 1 89 ? 4.543 12.006 13.310 1.00 95.19 89 ARG A C 1
ATOM 698 O O . ARG A 1 89 ? 4.480 11.277 14.305 1.00 95.19 89 ARG A O 1
ATOM 705 N N . LEU A 1 90 ? 3.664 12.983 13.090 1.00 96.56 90 LEU A N 1
ATOM 706 C CA . LEU A 1 90 ? 2.433 13.146 13.867 1.00 96.56 90 LEU A CA 1
ATOM 707 C C . LEU A 1 90 ? 1.350 12.179 13.382 1.00 96.56 90 LEU A C 1
ATOM 709 O O . LEU A 1 90 ? 0.624 11.646 14.211 1.00 96.56 90 LEU A O 1
ATOM 713 N N . ASP A 1 91 ? 1.322 11.892 12.082 1.00 97.44 91 ASP A N 1
ATOM 714 C CA . ASP A 1 91 ? 0.302 11.066 11.431 1.00 97.44 91 ASP A CA 1
ATOM 715 C C . ASP A 1 91 ? 0.666 9.572 11.403 1.00 97.44 91 ASP A C 1
ATOM 717 O O . ASP A 1 91 ? -0.216 8.713 11.372 1.00 97.44 91 ASP A O 1
ATOM 721 N N . PHE A 1 92 ? 1.966 9.253 11.397 1.00 98.25 92 PHE A N 1
ATOM 722 C CA . PHE A 1 92 ? 2.472 7.906 11.138 1.00 98.25 92 PHE A CA 1
ATOM 723 C C . PHE A 1 92 ? 3.346 7.351 12.266 1.00 98.25 92 PHE A C 1
ATOM 725 O O . PHE A 1 92 ? 4.126 8.058 12.912 1.00 98.25 92 PHE A O 1
ATOM 732 N N . HIS A 1 93 ? 3.249 6.037 12.452 1.00 97.38 93 HIS A N 1
ATOM 733 C CA . HIS A 1 93 ? 4.175 5.205 13.213 1.00 97.38 93 HIS A CA 1
ATOM 734 C C . HIS A 1 93 ? 4.718 4.108 12.293 1.00 97.38 93 HIS A C 1
ATOM 736 O O . HIS A 1 93 ? 3.991 3.645 11.421 1.00 97.38 93 HIS A O 1
ATOM 742 N N . VAL A 1 94 ? 5.971 3.684 12.459 1.00 96.38 94 VAL A N 1
ATOM 743 C CA . VAL A 1 94 ? 6.540 2.587 11.657 1.00 96.38 94 VAL A CA 1
ATOM 744 C C . VAL A 1 94 ? 6.590 1.325 12.488 1.00 96.38 94 VAL A C 1
ATOM 746 O O . VAL A 1 94 ? 7.178 1.322 13.566 1.00 96.38 94 VAL A O 1
ATOM 749 N N . CYS A 1 95 ? 6.028 0.250 11.946 1.00 93.38 95 CYS A N 1
ATOM 750 C CA . CYS A 1 95 ? 6.211 -1.089 12.467 1.00 93.38 95 CYS A CA 1
ATOM 751 C C . CYS A 1 95 ? 7.229 -1.826 11.586 1.00 93.38 95 CYS A C 1
ATOM 753 O O . CYS A 1 95 ? 6.927 -2.123 10.421 1.00 93.38 95 CYS A O 1
ATOM 755 N N . PRO A 1 96 ? 8.440 -2.094 12.104 1.00 87.31 96 PRO A N 1
ATOM 756 C CA . PRO A 1 96 ? 9.462 -2.793 11.343 1.00 87.31 96 PRO A CA 1
ATOM 757 C C . PRO A 1 96 ? 9.028 -4.233 11.059 1.00 87.31 96 PRO A C 1
ATOM 759 O O . PRO A 1 96 ? 8.214 -4.811 11.786 1.00 87.31 96 PRO A O 1
ATOM 762 N N . ALA A 1 97 ? 9.612 -4.837 10.026 1.00 83.94 97 ALA A N 1
ATOM 763 C CA . ALA A 1 97 ? 9.506 -6.277 9.840 1.00 83.94 97 ALA A CA 1
ATOM 764 C C . ALA A 1 97 ? 10.065 -6.982 11.084 1.00 83.94 97 ALA A C 1
ATOM 766 O O . ALA A 1 97 ? 11.139 -6.609 11.573 1.00 83.94 97 ALA A O 1
ATOM 767 N N . GLU A 1 98 ? 9.368 -8.003 11.591 1.00 79.25 98 GLU A N 1
ATOM 768 C CA . GLU A 1 98 ? 9.954 -8.869 12.609 1.00 79.25 98 GLU A CA 1
ATOM 769 C C . GLU A 1 98 ? 11.214 -9.494 12.003 1.00 79.25 98 GLU A C 1
ATOM 771 O O . GLU A 1 98 ? 11.161 -10.294 11.066 1.00 79.25 98 GLU A O 1
ATOM 776 N N . LYS A 1 99 ? 12.383 -9.082 12.503 1.00 56.38 99 LYS A N 1
ATOM 777 C CA . LYS A 1 99 ? 13.608 -9.818 12.229 1.00 56.38 99 LYS A CA 1
ATOM 778 C C . LYS A 1 99 ? 13.396 -11.153 12.916 1.00 56.38 99 LYS A C 1
ATOM 780 O O . LYS A 1 99 ? 13.297 -11.180 14.140 1.00 56.38 99 LYS A O 1
ATOM 785 N N . LEU A 1 100 ? 13.317 -12.235 12.146 1.00 43.09 100 LEU A N 1
ATOM 786 C CA . LEU A 1 100 ? 13.558 -13.561 12.691 1.00 43.09 100 LEU A CA 1
ATOM 787 C C . LEU A 1 100 ? 14.968 -13.500 13.276 1.00 43.09 100 LEU A C 1
ATOM 789 O O . LEU A 1 100 ? 15.960 -13.627 12.564 1.00 43.09 100 LEU A O 1
ATOM 793 N N . THR A 1 101 ? 15.081 -13.174 14.559 1.00 35.75 101 THR A N 1
ATOM 794 C CA . THR A 1 101 ? 16.293 -13.476 15.289 1.00 35.75 101 THR A CA 1
ATOM 795 C C . THR A 1 101 ? 16.356 -14.991 15.229 1.00 35.75 101 THR A C 1
ATOM 797 O O . THR A 1 101 ? 15.532 -15.659 15.852 1.00 35.75 101 THR A O 1
ATOM 800 N N . GLU A 1 102 ? 17.277 -15.536 14.434 1.00 39.16 102 GLU A N 1
ATOM 801 C CA . GLU A 1 102 ? 17.793 -16.888 14.636 1.00 39.16 102 GLU A CA 1
ATOM 802 C C . GLU A 1 102 ? 18.434 -16.915 16.030 1.00 39.16 102 GLU A C 1
ATOM 804 O O . GLU A 1 102 ? 19.645 -16.835 16.217 1.00 39.16 102 GLU A O 1
ATOM 809 N N . GLY A 1 103 ? 17.582 -16.922 17.050 1.00 30.80 103 GLY A N 1
ATOM 810 C CA . GLY A 1 103 ? 17.937 -17.305 18.390 1.00 30.80 103 GLY A CA 1
ATOM 811 C C . GLY A 1 103 ? 18.014 -18.813 18.357 1.00 30.80 103 GLY A C 1
ATOM 812 O O . GLY A 1 103 ? 16.986 -19.486 18.339 1.00 30.80 103 GLY A O 1
ATOM 813 N N . ASN A 1 104 ? 19.237 -19.333 18.307 1.00 29.20 104 ASN A N 1
ATOM 814 C CA . ASN A 1 104 ? 19.521 -20.706 18.691 1.00 29.20 104 ASN A CA 1
ATOM 815 C C . ASN A 1 104 ? 18.657 -21.086 19.910 1.00 29.20 104 ASN A C 1
ATOM 817 O O . ASN A 1 104 ? 18.614 -20.305 20.869 1.00 29.20 104 ASN A O 1
ATOM 821 N N . PRO A 1 105 ? 18.004 -22.261 19.934 1.00 40.66 105 PRO A N 1
ATOM 822 C CA . PRO A 1 105 ? 17.447 -22.806 21.162 1.00 40.66 105 PRO A CA 1
ATOM 823 C C . PRO A 1 105 ? 18.611 -23.280 22.044 1.00 40.66 105 PRO A C 1
ATOM 825 O O . PRO A 1 105 ? 18.859 -24.471 22.205 1.00 40.66 105 PRO A O 1
ATOM 828 N N . SER A 1 106 ? 19.374 -22.336 22.589 1.00 35.72 106 SER A N 1
ATOM 829 C CA . SER A 1 106 ? 20.424 -22.617 23.556 1.00 35.72 106 SER A CA 1
ATOM 830 C C . SER A 1 106 ? 19.769 -22.803 24.915 1.00 35.72 106 SER A C 1
ATOM 832 O O . SER A 1 106 ? 19.506 -21.857 25.653 1.00 35.72 106 SER A O 1
ATOM 834 N N . THR A 1 107 ? 19.480 -24.067 25.197 1.00 40.91 107 THR A N 1
ATOM 835 C CA . THR A 1 107 ? 19.480 -24.687 26.521 1.00 40.91 107 THR A CA 1
ATOM 836 C C . THR A 1 107 ? 20.243 -23.873 27.573 1.00 40.91 107 THR A C 1
ATOM 838 O O . THR A 1 107 ? 21.471 -23.915 27.626 1.00 40.91 107 THR A O 1
ATOM 841 N N . VAL A 1 108 ? 19.518 -23.206 28.469 1.00 33.81 108 VAL A N 1
ATOM 842 C CA . VAL A 1 108 ? 19.998 -22.958 29.830 1.00 33.81 108 VAL A CA 1
ATOM 843 C C . VAL A 1 108 ? 18.994 -23.611 30.762 1.00 33.81 108 VAL A C 1
ATOM 845 O O . VAL A 1 108 ? 17.905 -23.111 31.028 1.00 33.81 108 VAL A O 1
ATOM 848 N N . HIS A 1 109 ? 19.371 -24.817 31.160 1.00 43.34 109 HIS A N 1
ATOM 849 C CA . HIS A 1 109 ? 18.736 -25.620 32.180 1.00 43.34 109 HIS A CA 1
ATOM 850 C C . HIS A 1 109 ? 18.965 -24.926 33.530 1.00 43.34 109 HIS A C 1
ATOM 852 O O . HIS A 1 109 ? 20.075 -24.949 34.054 1.00 43.34 109 HIS A O 1
ATOM 858 N N . VAL A 1 110 ? 17.928 -24.303 34.085 1.00 37.19 110 VAL A N 1
ATOM 859 C CA . VAL A 1 110 ? 17.826 -24.053 35.527 1.00 37.19 110 VAL A CA 1
ATOM 860 C C . VAL A 1 110 ? 16.507 -24.677 35.959 1.00 37.19 110 VAL A C 1
ATOM 862 O O . VAL A 1 110 ? 15.433 -24.260 35.533 1.00 37.19 110 VAL A O 1
ATOM 865 N N . GLN A 1 111 ? 16.627 -25.777 36.695 1.00 45.38 111 GLN A N 1
ATOM 866 C CA . GLN A 1 111 ? 15.528 -26.550 37.260 1.00 45.38 111 GLN A CA 1
ATOM 867 C C . GLN A 1 111 ? 14.817 -25.721 38.329 1.00 45.38 111 GLN A C 1
ATOM 869 O O . GLN A 1 111 ? 15.514 -25.244 39.212 1.00 45.38 111 GLN A O 1
ATOM 874 N N . GLU A 1 112 ? 13.483 -25.611 38.256 1.00 34.31 112 GLU A N 1
ATOM 875 C CA . GLU A 1 112 ? 12.519 -25.413 39.363 1.00 34.31 112 GLU A CA 1
ATOM 876 C C . GLU A 1 112 ? 11.069 -25.677 38.833 1.00 34.31 112 GLU A C 1
ATOM 878 O O . GLU A 1 112 ? 10.880 -25.740 37.617 1.00 34.31 112 GLU A O 1
ATOM 883 N N . PRO A 1 113 ? 10.072 -25.983 39.699 1.00 42.53 113 PRO A N 1
ATOM 884 C CA . PRO A 1 113 ? 9.221 -27.192 39.628 1.00 42.53 113 PRO A CA 1
ATOM 885 C C . PRO A 1 113 ? 8.004 -27.150 38.669 1.00 42.53 113 PRO A C 1
ATOM 887 O O . PRO A 1 113 ? 7.624 -26.088 38.177 1.00 42.53 113 PRO A O 1
ATOM 890 N N . PRO A 1 114 ? 7.351 -28.309 38.391 1.00 47.84 114 PRO A N 1
ATOM 891 C CA . PRO A 1 114 ? 6.355 -28.433 37.330 1.00 47.84 114 PRO A CA 1
ATOM 892 C C . PRO A 1 114 ? 5.005 -27.856 37.768 1.00 47.84 114 PRO A C 1
ATOM 894 O O . PRO A 1 114 ? 4.193 -28.534 38.397 1.00 47.84 114 PRO A O 1
ATOM 897 N N . VAL A 1 115 ? 4.736 -26.605 37.398 1.00 39.84 115 VAL A N 1
ATOM 898 C CA . VAL A 1 115 ? 3.406 -26.008 37.554 1.00 39.84 115 VAL A CA 1
ATOM 899 C C . VAL A 1 115 ? 2.602 -26.184 36.267 1.00 39.84 115 VAL A C 1
ATOM 901 O O . VAL A 1 115 ? 2.862 -25.565 35.244 1.00 39.84 115 VAL A O 1
ATOM 904 N N . SER A 1 116 ? 1.612 -27.069 36.379 1.00 39.00 116 SER A N 1
ATOM 905 C CA . SER A 1 116 ? 0.321 -27.086 35.685 1.00 39.00 116 SER A CA 1
ATOM 906 C C . SER A 1 116 ? 0.307 -26.753 34.186 1.00 39.00 116 SER A C 1
ATOM 908 O O . SER A 1 116 ? 0.120 -25.621 33.744 1.00 39.00 116 SER A O 1
ATOM 910 N N . ARG A 1 117 ? 0.354 -27.822 33.391 1.00 49.16 117 ARG A N 1
ATOM 911 C CA . ARG A 1 117 ? -0.144 -27.885 32.016 1.00 49.16 117 ARG A CA 1
ATOM 912 C C . ARG A 1 117 ? -1.671 -27.758 32.038 1.00 49.16 117 ARG A C 1
ATOM 914 O O . ARG A 1 117 ? -2.319 -28.786 31.978 1.00 49.16 117 ARG A O 1
ATOM 921 N N . ASN A 1 118 ? -2.213 -26.548 32.200 1.00 40.41 118 ASN A N 1
ATOM 922 C CA . ASN A 1 118 ? -3.622 -26.182 31.963 1.00 40.41 118 ASN A CA 1
ATOM 923 C C . ASN A 1 118 ? -3.787 -24.651 32.065 1.00 40.41 118 ASN A C 1
ATOM 925 O O . ASN A 1 118 ? -4.427 -24.139 32.979 1.00 40.41 118 ASN A O 1
ATOM 929 N N . ALA A 1 119 ? -3.194 -23.909 31.133 1.00 40.28 119 ALA A N 1
ATOM 930 C CA . ALA A 1 119 ? -3.669 -22.567 30.805 1.00 40.28 119 ALA A CA 1
ATOM 931 C C . ALA A 1 119 ? -4.358 -22.670 29.438 1.00 40.28 119 ALA A C 1
ATOM 933 O O . ALA A 1 119 ? -3.805 -23.347 28.560 1.00 40.28 119 ALA A O 1
ATOM 934 N N . PRO A 1 120 ? -5.537 -22.054 29.221 1.00 43.16 120 PRO A N 1
ATOM 935 C CA . PRO A 1 120 ? -6.037 -21.861 27.870 1.00 43.16 120 PRO A CA 1
ATOM 936 C C . PRO A 1 120 ? -4.899 -21.237 27.074 1.00 43.16 120 PRO A C 1
ATOM 938 O O . PRO A 1 120 ? -4.256 -20.302 27.552 1.00 43.16 120 PRO A O 1
ATOM 941 N N . GLN A 1 121 ? -4.603 -21.777 25.898 1.00 42.59 121 GLN A N 1
ATOM 942 C CA . GLN A 1 121 ? -3.685 -21.150 24.962 1.00 42.59 121 GLN A CA 1
ATOM 943 C C . GLN A 1 121 ? -4.358 -19.863 24.458 1.00 42.59 121 GLN A C 1
ATOM 945 O O . GLN A 1 121 ? -4.809 -19.792 23.318 1.00 42.59 121 GLN A O 1
ATOM 950 N N . GLU A 1 122 ? -4.490 -18.855 25.327 1.00 44.44 122 GLU A N 1
ATOM 951 C CA . GLU A 1 122 ? -4.706 -17.480 24.923 1.00 44.44 122 GLU A CA 1
ATOM 952 C C . GLU A 1 122 ? -3.605 -17.206 23.911 1.00 44.44 122 GLU A C 1
ATOM 954 O O . GLU A 1 122 ? -2.411 -17.280 24.218 1.00 44.44 122 GLU A O 1
ATOM 959 N N . ARG A 1 123 ? -4.014 -17.036 22.651 1.00 58.88 123 ARG A N 1
ATOM 960 C CA . ARG A 1 123 ? -3.123 -16.694 21.550 1.00 58.88 123 ARG A CA 1
ATOM 961 C C . ARG A 1 123 ? -2.393 -15.425 21.960 1.00 58.88 123 ARG A C 1
ATOM 963 O O . ARG A 1 123 ? -2.933 -14.339 21.782 1.00 58.88 123 ARG A O 1
ATOM 970 N N . ARG A 1 124 ? -1.180 -15.565 22.495 1.00 66.62 124 ARG A N 1
ATOM 971 C CA . ARG A 1 124 ? -0.300 -14.435 22.774 1.00 66.62 124 ARG A CA 1
ATOM 972 C C . ARG A 1 124 ? -0.242 -13.600 21.499 1.00 66.62 124 ARG A C 1
ATOM 974 O O . ARG A 1 124 ? 0.160 -14.111 20.450 1.00 66.62 124 ARG A O 1
ATOM 981 N N . GLU A 1 125 ? -0.737 -12.368 21.563 1.00 72.50 125 GLU A N 1
ATOM 982 C CA . GLU A 1 125 ? -0.630 -11.452 20.433 1.00 72.50 125 GLU A CA 1
ATOM 983 C C . GLU A 1 125 ? 0.849 -11.304 20.075 1.00 72.50 125 GLU A C 1
ATOM 985 O O . GLU A 1 125 ? 1.717 -11.266 20.954 1.00 72.50 125 GLU A O 1
ATOM 990 N N . SER A 1 126 ? 1.158 -11.298 18.775 1.00 84.00 126 SER A N 1
ATOM 991 C CA . SER A 1 126 ? 2.529 -11.023 18.359 1.00 84.00 126 SER A CA 1
ATOM 992 C C . SER A 1 126 ? 2.886 -9.595 18.760 1.00 84.00 126 SER A C 1
ATOM 994 O O . SER A 1 126 ? 2.030 -8.708 18.760 1.00 84.00 126 SER A O 1
ATOM 996 N N . SER A 1 127 ? 4.164 -9.362 19.067 1.00 87.38 127 SER A N 1
ATOM 997 C CA . SER A 1 127 ? 4.675 -8.026 19.406 1.00 87.38 127 SER A CA 1
ATOM 998 C C . SER A 1 127 ? 4.284 -6.991 18.343 1.00 87.38 127 SER A C 1
ATOM 1000 O O . SER A 1 127 ? 3.886 -5.869 18.655 1.00 87.38 127 SER A O 1
ATOM 1002 N N . GLN A 1 128 ? 4.294 -7.403 17.072 1.00 90.00 128 GLN A N 1
ATOM 1003 C CA . GLN A 1 128 ? 3.826 -6.591 15.960 1.00 90.00 128 GLN A CA 1
ATOM 1004 C C . GLN A 1 128 ? 2.342 -6.199 16.047 1.00 90.00 128 GLN A C 1
ATOM 1006 O O . GLN A 1 128 ? 2.018 -5.039 15.803 1.00 90.00 128 GLN A O 1
ATOM 1011 N N . VAL A 1 129 ? 1.439 -7.116 16.411 1.00 92.50 129 VAL A N 1
ATOM 1012 C CA . VAL A 1 129 ? 0.008 -6.797 16.574 1.00 92.50 129 VAL A CA 1
ATOM 1013 C C . VAL A 1 129 ? -0.197 -5.788 17.704 1.00 92.50 129 VAL A C 1
ATOM 1015 O O . VAL A 1 129 ? -0.959 -4.837 17.521 1.00 92.50 129 VAL A O 1
ATOM 1018 N N . CYS A 1 130 ? 0.531 -5.925 18.815 1.00 93.38 130 CYS A N 1
ATOM 1019 C CA . CYS A 1 130 ? 0.488 -4.951 19.905 1.00 93.38 130 CYS A CA 1
ATOM 1020 C C . CYS A 1 130 ? 0.958 -3.563 19.435 1.00 93.38 130 CYS A C 1
ATOM 1022 O O . CYS A 1 130 ? 0.232 -2.588 19.605 1.00 93.38 130 CYS A O 1
ATOM 1024 N N . MET A 1 131 ? 2.103 -3.469 18.742 1.00 94.81 131 MET A N 1
ATOM 1025 C CA . MET A 1 131 ? 2.598 -2.195 18.188 1.00 94.81 131 MET A CA 1
ATOM 1026 C C . MET A 1 131 ? 1.606 -1.542 17.219 1.00 94.81 131 MET A C 1
ATOM 1028 O O . MET A 1 131 ? 1.450 -0.319 17.205 1.00 94.81 131 MET A O 1
ATOM 1032 N N . ILE A 1 132 ? 0.930 -2.348 16.396 1.00 96.31 132 ILE A N 1
ATOM 1033 C CA . ILE A 1 132 ? -0.108 -1.860 15.488 1.00 96.31 132 ILE A CA 1
ATOM 1034 C C . ILE A 1 132 ? -1.256 -1.235 16.281 1.00 96.31 132 ILE A C 1
ATOM 1036 O O . ILE A 1 132 ? -1.616 -0.089 16.009 1.00 96.31 132 ILE A O 1
ATOM 1040 N N . ARG A 1 133 ? -1.798 -1.955 17.267 1.00 96.06 133 ARG A N 1
ATOM 1041 C CA . ARG A 1 133 ? -2.913 -1.476 18.095 1.00 96.06 133 ARG A CA 1
ATOM 1042 C C . ARG A 1 133 ? -2.540 -0.209 18.861 1.00 96.06 133 ARG A C 1
ATOM 1044 O O . ARG A 1 133 ? -3.264 0.778 18.775 1.00 96.06 133 ARG A O 1
ATOM 1051 N N . GLU A 1 134 ? -1.359 -0.171 19.472 1.00 96.56 134 GLU A N 1
ATOM 1052 C CA . GLU A 1 134 ? -0.860 1.020 20.166 1.00 96.56 134 GLU A CA 1
ATOM 1053 C C . GLU A 1 134 ? -0.752 2.251 19.251 1.00 96.56 134 GLU A C 1
ATOM 1055 O O . GLU A 1 134 ? -1.031 3.376 19.671 1.00 96.56 134 GLU A O 1
ATOM 1060 N N . ALA A 1 135 ? -0.315 2.075 17.999 1.00 97.06 135 ALA A N 1
ATOM 1061 C CA . ALA A 1 135 ? -0.244 3.177 17.043 1.00 97.06 135 ALA A CA 1
ATOM 1062 C C . ALA A 1 135 ? -1.643 3.709 16.696 1.00 97.06 135 ALA A C 1
ATOM 1064 O O . ALA A 1 135 ? -1.846 4.925 16.673 1.00 97.06 135 ALA A O 1
ATOM 1065 N N . MET A 1 136 ? -2.606 2.807 16.488 1.00 97.25 136 MET A N 1
ATOM 1066 C CA . MET A 1 136 ? -4.000 3.160 16.206 1.00 97.25 136 MET A CA 1
ATOM 1067 C C . MET A 1 136 ? -4.643 3.903 17.385 1.00 97.25 136 MET A C 1
ATOM 1069 O O . MET A 1 136 ? -5.312 4.914 17.179 1.00 97.25 136 MET A O 1
ATOM 1073 N N . GLU A 1 137 ? -4.392 3.453 18.617 1.00 96.88 137 GLU A N 1
ATOM 1074 C CA . GLU A 1 137 ? -4.847 4.103 19.856 1.00 96.88 137 GLU A CA 1
ATOM 1075 C C . GLU A 1 137 ? -4.256 5.507 20.029 1.00 96.88 137 GLU A C 1
ATOM 1077 O O . GLU A 1 137 ? -4.942 6.430 20.462 1.00 96.88 137 GLU A O 1
ATOM 1082 N N . LYS A 1 138 ? -3.001 5.705 19.610 1.00 97.44 138 LYS A N 1
ATOM 1083 C CA . LYS A 1 138 ? -2.339 7.021 19.552 1.00 97.44 138 LYS A CA 1
ATOM 1084 C C . LYS A 1 138 ? -2.792 7.869 18.354 1.00 97.44 138 LYS A C 1
ATOM 1086 O O . LYS A 1 138 ? -2.166 8.888 18.064 1.00 97.44 138 LYS A O 1
ATOM 1091 N N . ASN A 1 139 ? -3.859 7.457 17.666 1.00 97.81 139 ASN A N 1
ATOM 1092 C CA . ASN A 1 139 ? -4.418 8.096 16.480 1.00 97.81 139 ASN A CA 1
ATOM 1093 C C . ASN A 1 139 ? -3.379 8.285 15.359 1.00 97.81 139 ASN A C 1
ATOM 1095 O O . ASN A 1 139 ? -3.296 9.350 14.746 1.00 97.81 139 ASN A O 1
ATOM 1099 N N . LYS A 1 140 ? -2.594 7.237 15.078 1.00 98.31 140 LYS A N 1
ATOM 1100 C CA . LYS A 1 140 ? -1.616 7.205 13.982 1.00 98.31 140 LYS A CA 1
ATOM 1101 C C . LYS A 1 140 ? -1.823 6.013 13.063 1.00 98.31 140 LYS A C 1
ATOM 1103 O O . LYS A 1 140 ? -2.121 4.905 13.501 1.00 98.31 140 LYS A O 1
ATOM 1108 N N . HIS A 1 141 ? -1.568 6.224 11.780 1.00 98.50 141 HIS A N 1
ATOM 1109 C CA . HIS A 1 141 ? -1.449 5.147 10.808 1.00 98.50 141 HIS A CA 1
ATOM 1110 C C . HIS A 1 141 ? -0.158 4.361 11.049 1.00 98.50 141 HIS A C 1
ATOM 1112 O O . HIS A 1 141 ? 0.928 4.939 11.137 1.00 98.50 141 HIS A O 1
ATOM 1118 N N . CYS A 1 142 ? -0.255 3.036 11.120 1.00 97.94 142 CYS A N 1
ATOM 1119 C CA . CYS A 1 142 ? 0.908 2.174 11.303 1.00 97.94 142 CYS A CA 1
ATOM 1120 C C . CYS A 1 142 ? 1.458 1.708 9.945 1.00 97.94 142 CYS A C 1
ATOM 1122 O O . CYS A 1 142 ? 0.850 0.865 9.292 1.00 97.94 142 CYS A O 1
ATOM 1124 N N . LEU A 1 143 ? 2.582 2.267 9.497 1.00 98.19 143 LEU A N 1
ATOM 1125 C CA . LEU A 1 143 ? 3.276 1.885 8.266 1.00 98.19 143 LEU A CA 1
ATOM 1126 C C . LEU A 1 143 ? 3.993 0.546 8.477 1.00 98.19 143 LEU A C 1
ATOM 1128 O O . LEU A 1 143 ? 4.895 0.456 9.312 1.00 98.19 143 LEU A O 1
ATOM 1132 N N . LEU A 1 144 ? 3.598 -0.483 7.728 1.00 96.56 144 LEU A N 1
ATOM 1133 C CA . LEU A 1 144 ? 4.102 -1.843 7.899 1.00 96.56 144 LEU A CA 1
ATOM 1134 C C . LEU A 1 144 ? 5.188 -2.149 6.869 1.00 96.56 144 LEU A C 1
ATOM 1136 O O . LEU A 1 144 ? 4.933 -2.142 5.665 1.00 96.56 144 LEU A O 1
ATOM 1140 N N . GLU A 1 145 ? 6.382 -2.515 7.332 1.00 92.50 145 GLU A N 1
ATOM 1141 C CA . GLU A 1 145 ? 7.432 -3.085 6.474 1.00 92.50 145 GLU A CA 1
ATOM 1142 C C . GLU A 1 145 ? 7.168 -4.580 6.180 1.00 92.50 145 GLU A C 1
ATOM 1144 O O . GLU A 1 145 ? 8.053 -5.426 6.277 1.00 92.50 145 GLU A O 1
ATOM 1149 N N . LEU A 1 146 ? 5.925 -4.923 5.836 1.00 87.44 146 LEU A N 1
ATOM 1150 C CA . LEU A 1 146 ? 5.478 -6.279 5.509 1.00 87.44 146 LEU A CA 1
ATOM 1151 C C . LEU A 1 146 ? 5.004 -6.348 4.056 1.00 87.44 146 LEU A C 1
ATOM 1153 O O . LEU A 1 146 ? 4.606 -5.346 3.465 1.00 87.44 146 LEU A O 1
ATOM 1157 N N . GLY A 1 147 ? 5.006 -7.548 3.480 1.00 89.44 147 GLY A N 1
ATOM 1158 C CA . GLY A 1 147 ? 4.339 -7.787 2.202 1.00 89.44 147 GLY A CA 1
ATOM 1159 C C . GLY A 1 147 ? 2.839 -8.062 2.364 1.00 89.44 147 GLY A C 1
ATOM 1160 O O . GLY A 1 147 ? 2.345 -8.304 3.463 1.00 89.44 147 GLY A O 1
ATOM 1161 N N . VAL A 1 148 ? 2.121 -8.082 1.242 1.00 94.94 148 VAL A N 1
ATOM 1162 C CA . VAL A 1 148 ? 0.655 -8.250 1.174 1.00 94.94 148 VAL A CA 1
ATOM 1163 C C . VAL A 1 148 ? 0.141 -9.568 1.769 1.00 94.94 148 VAL A C 1
ATOM 1165 O O . VAL A 1 148 ? -1.018 -9.660 2.154 1.00 94.94 148 VAL A O 1
ATOM 1168 N N . GLN A 1 149 ? 1.000 -10.574 1.918 1.00 93.56 149 GLN A N 1
ATOM 1169 C CA . GLN A 1 149 ? 0.680 -11.853 2.548 1.00 93.56 149 GLN A CA 1
ATOM 1170 C C . GLN A 1 149 ? 0.186 -11.723 3.999 1.00 93.56 149 GLN A C 1
ATOM 1172 O O . GLN A 1 149 ? -0.607 -12.551 4.436 1.00 93.56 149 GLN A O 1
ATOM 1177 N N . SER A 1 150 ? 0.594 -10.680 4.735 1.00 92.44 150 SER A N 1
ATOM 1178 C CA . SER A 1 150 ? 0.162 -10.471 6.126 1.00 92.44 150 SER A CA 1
ATOM 1179 C C . SER A 1 150 ? -1.265 -9.926 6.247 1.00 92.44 150 SER A C 1
ATOM 1181 O O . SER A 1 150 ? -1.872 -10.031 7.310 1.00 92.44 150 SER A O 1
ATOM 1183 N N . VAL A 1 151 ? -1.834 -9.372 5.169 1.00 96.19 151 VAL A N 1
ATOM 1184 C CA . VAL A 1 151 ? -3.153 -8.711 5.173 1.00 96.19 151 VAL A CA 1
ATOM 1185 C C . VAL A 1 151 ? -4.262 -9.661 5.621 1.00 96.19 151 VAL A C 1
ATOM 1187 O O . VAL A 1 151 ? -5.136 -9.266 6.389 1.00 96.19 151 VAL A O 1
ATOM 1190 N N . ARG A 1 152 ? -4.204 -10.929 5.200 1.00 95.06 152 ARG A N 1
ATOM 1191 C CA . ARG A 1 152 ? -5.185 -11.945 5.603 1.00 95.06 152 ARG A CA 1
ATOM 1192 C C . ARG A 1 152 ? -5.176 -12.176 7.113 1.00 95.06 152 ARG A C 1
ATOM 1194 O O . ARG A 1 152 ? -6.238 -12.275 7.718 1.00 95.06 152 ARG A O 1
ATOM 1201 N N . ASP A 1 153 ? -3.995 -12.234 7.718 1.00 93.75 153 ASP A N 1
ATOM 1202 C CA . ASP A 1 153 ? -3.860 -12.439 9.161 1.00 93.75 153 ASP A CA 1
ATOM 1203 C C . ASP A 1 153 ? -4.241 -11.191 9.962 1.00 93.75 153 ASP A C 1
ATOM 1205 O O . ASP A 1 153 ? -4.761 -11.325 11.069 1.00 93.75 153 ASP A O 1
ATOM 1209 N N . LEU A 1 154 ? -4.039 -9.990 9.407 1.00 95.44 154 LEU A N 1
ATOM 1210 C CA . LEU A 1 154 ? -4.549 -8.748 9.995 1.00 95.44 154 LEU A CA 1
ATOM 1211 C C . LEU A 1 154 ? -6.083 -8.749 10.021 1.00 95.44 154 LEU A C 1
ATOM 1213 O O . LEU A 1 154 ? -6.667 -8.545 11.082 1.00 95.44 154 LEU A O 1
ATOM 1217 N N . ILE A 1 155 ? -6.732 -9.069 8.897 1.00 95.50 155 ILE A N 1
ATOM 1218 C CA . ILE A 1 155 ? -8.201 -9.087 8.799 1.00 95.50 155 ILE A CA 1
ATOM 1219 C C . ILE A 1 155 ? -8.813 -10.146 9.720 1.00 95.50 155 ILE A C 1
ATOM 1221 O O . ILE A 1 155 ? -9.766 -9.847 10.430 1.00 95.50 155 ILE A O 1
ATOM 1225 N N . LYS A 1 156 ? -8.210 -11.340 9.821 1.00 94.19 156 LYS A N 1
ATOM 1226 C CA . LYS A 1 156 ? -8.616 -12.376 10.796 1.00 94.19 156 LYS A CA 1
ATOM 1227 C C . LYS A 1 156 ? -8.540 -11.922 12.260 1.00 94.19 156 LYS A C 1
ATOM 1229 O O . LYS A 1 156 ? -9.116 -12.568 13.128 1.00 94.19 156 LYS A O 1
ATOM 1234 N N . ARG A 1 157 ? -7.777 -10.866 12.552 1.00 94.50 157 ARG A N 1
ATOM 1235 C CA . ARG A 1 157 ? -7.642 -10.247 13.882 1.00 94.50 157 ARG A CA 1
ATOM 1236 C C . ARG A 1 157 ? -8.459 -8.960 14.007 1.00 94.50 157 ARG A C 1
ATOM 1238 O O . ARG A 1 157 ? -8.213 -8.189 14.934 1.00 94.50 157 ARG A O 1
ATOM 1245 N N . GLU A 1 158 ? -9.361 -8.719 13.055 1.00 95.12 158 GLU A N 1
ATOM 1246 C CA . GLU A 1 158 ? -10.186 -7.514 12.932 1.00 95.12 158 GLU A CA 1
ATOM 1247 C C . GLU A 1 158 ? -9.359 -6.223 12.801 1.00 95.12 158 GLU A C 1
ATOM 1249 O O . GLU A 1 158 ? -9.783 -5.129 13.173 1.00 95.12 158 GLU A O 1
ATOM 1254 N N . ILE A 1 159 ? -8.149 -6.342 12.251 1.00 96.44 159 ILE A N 1
ATOM 1255 C CA . ILE A 1 159 ? -7.291 -5.217 11.900 1.00 96.44 159 ILE A CA 1
ATOM 1256 C C . ILE A 1 159 ? -7.408 -5.009 10.392 1.00 96.44 159 ILE A C 1
ATOM 1258 O O . ILE A 1 159 ? -6.995 -5.851 9.601 1.00 96.44 159 ILE A O 1
ATOM 1262 N N . TYR A 1 160 ? -7.959 -3.868 9.990 1.00 97.50 160 TYR A N 1
ATOM 1263 C CA . TYR A 1 160 ? -8.368 -3.596 8.611 1.00 97.50 160 TYR A CA 1
ATOM 1264 C C . TYR A 1 160 ? -7.395 -2.628 7.909 1.00 97.50 160 TYR A C 1
ATOM 1266 O O . TYR A 1 160 ? -7.586 -1.407 7.977 1.00 97.50 160 TYR A O 1
A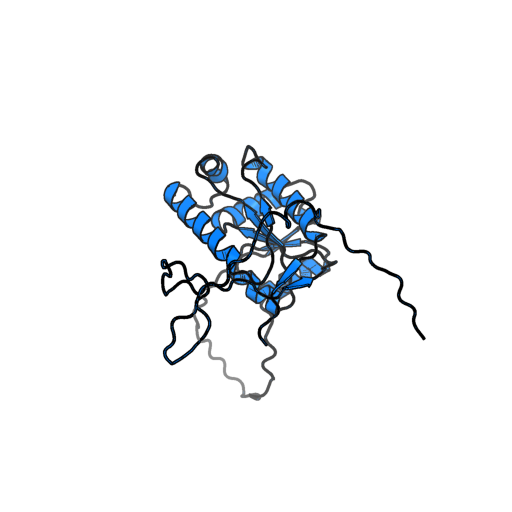TOM 1274 N N . PRO A 1 161 ? -6.334 -3.118 7.238 1.00 97.81 161 PRO A N 1
ATOM 1275 C CA . PRO A 1 161 ? -5.291 -2.264 6.678 1.00 97.81 161 PRO A CA 1
ATOM 1276 C C . PRO A 1 161 ? -5.748 -1.512 5.423 1.00 97.81 161 PRO A C 1
ATOM 1278 O O . PRO A 1 161 ? -6.643 -1.948 4.703 1.00 97.81 161 PRO A O 1
ATOM 1281 N N . ILE A 1 162 ? -5.097 -0.389 5.136 1.00 98.62 162 ILE A N 1
ATOM 1282 C CA . ILE A 1 162 ? -5.063 0.265 3.828 1.00 98.62 162 ILE A CA 1
ATOM 1283 C C . ILE A 1 162 ? -3.944 -0.399 3.021 1.00 98.62 162 ILE A C 1
ATOM 1285 O O . ILE A 1 162 ? -2.776 -0.338 3.405 1.00 98.62 162 ILE A O 1
ATOM 1289 N N . VAL A 1 163 ? -4.289 -1.032 1.901 1.00 98.62 163 VAL A N 1
ATOM 1290 C CA . VAL A 1 163 ? -3.311 -1.625 0.980 1.00 98.62 163 VAL A CA 1
ATOM 1291 C C . VAL A 1 163 ? -3.162 -0.706 -0.226 1.00 98.62 163 VAL A C 1
ATOM 1293 O O . VAL A 1 163 ? -4.139 -0.468 -0.933 1.00 98.62 163 VAL A O 1
ATOM 1296 N N . ILE A 1 164 ? -1.952 -0.198 -0.464 1.00 98.56 164 ILE A N 1
ATOM 1297 C CA . ILE A 1 164 ? -1.648 0.677 -1.606 1.00 98.56 164 ILE A CA 1
ATOM 1298 C C . ILE A 1 164 ? -0.631 -0.008 -2.504 1.00 98.56 164 ILE A C 1
ATOM 1300 O O . ILE A 1 164 ? 0.472 -0.342 -2.072 1.00 98.56 164 ILE A O 1
ATOM 1304 N N . HIS A 1 165 ? -0.992 -0.178 -3.769 1.00 98.19 165 HIS A N 1
ATOM 1305 C CA . HIS A 1 165 ? -0.107 -0.663 -4.810 1.00 98.19 165 HIS A CA 1
ATOM 1306 C C . HIS A 1 165 ? 0.396 0.487 -5.680 1.00 98.19 165 HIS A C 1
ATOM 1308 O O . HIS A 1 165 ? -0.397 1.191 -6.298 1.00 98.19 165 HIS A O 1
ATOM 1314 N N . VAL A 1 166 ? 1.711 0.657 -5.760 1.00 97.38 166 VAL A N 1
ATOM 1315 C CA . VAL A 1 166 ? 2.362 1.545 -6.723 1.00 97.38 166 VAL A CA 1
ATOM 1316 C C . VAL A 1 166 ? 2.648 0.747 -7.985 1.00 97.38 166 VAL A C 1
ATOM 1318 O O . VAL A 1 166 ? 3.448 -0.190 -7.960 1.00 97.38 166 VAL A O 1
ATOM 1321 N N . GLU A 1 167 ? 2.010 1.124 -9.088 1.00 95.38 167 GLU A N 1
ATOM 1322 C CA . GLU A 1 167 ? 2.203 0.425 -10.353 1.00 95.38 167 GLU A CA 1
ATOM 1323 C C . GLU A 1 167 ? 3.598 0.708 -10.934 1.00 95.38 167 GLU A C 1
ATOM 1325 O O . GLU A 1 167 ? 4.015 1.858 -11.132 1.00 95.38 167 GLU A O 1
ATOM 1330 N N . VAL A 1 168 ? 4.326 -0.369 -11.237 1.00 93.38 168 VAL A N 1
ATOM 1331 C CA . VAL A 1 168 ? 5.675 -0.313 -11.808 1.00 93.38 168 VAL A CA 1
ATOM 1332 C C . VAL A 1 168 ? 5.648 -0.837 -13.234 1.00 93.38 168 VAL A C 1
ATOM 1334 O O . VAL A 1 168 ? 5.305 -1.989 -13.496 1.00 93.38 168 VAL A O 1
ATOM 1337 N N . THR A 1 169 ? 6.069 0.013 -14.161 1.00 93.56 169 THR A N 1
ATOM 1338 C CA . THR A 1 169 ? 6.087 -0.256 -15.596 1.00 93.56 169 THR A CA 1
ATOM 1339 C C . THR A 1 169 ? 7.484 -0.032 -16.160 1.00 93.56 169 THR A C 1
ATOM 1341 O O . THR A 1 169 ? 8.350 0.589 -15.542 1.00 93.56 169 THR A O 1
ATOM 1344 N N . GLU A 1 170 ? 7.707 -0.487 -17.390 1.00 93.50 170 GLU A N 1
ATOM 1345 C CA . GLU A 1 170 ? 8.960 -0.247 -18.119 1.00 93.50 170 GLU A CA 1
ATOM 1346 C C . GLU A 1 170 ? 9.279 1.248 -18.277 1.00 93.50 170 GLU A C 1
ATOM 1348 O O . GLU A 1 170 ? 10.442 1.627 -18.394 1.00 93.50 170 GLU A O 1
ATOM 1353 N N . LYS A 1 171 ? 8.256 2.112 -18.229 1.00 91.81 171 LYS A N 1
ATOM 1354 C CA . LYS A 1 171 ? 8.404 3.563 -18.380 1.00 91.81 171 LYS A CA 1
ATOM 1355 C C . LYS A 1 171 ? 8.927 4.238 -17.113 1.00 91.81 171 LYS A C 1
ATOM 1357 O O . LYS A 1 171 ? 9.705 5.181 -17.214 1.00 91.81 171 LYS A O 1
ATOM 1362 N N . ASN A 1 172 ? 8.510 3.774 -15.933 1.00 92.19 172 ASN A N 1
ATOM 1363 C CA . ASN A 1 172 ? 8.793 4.452 -14.662 1.00 92.19 172 ASN A CA 1
ATOM 1364 C C . ASN A 1 172 ? 9.853 3.745 -13.799 1.00 92.19 172 ASN A C 1
ATOM 1366 O O . ASN A 1 172 ? 10.362 4.341 -12.848 1.00 92.19 172 ASN A O 1
ATOM 1370 N N . ILE A 1 173 ? 10.252 2.515 -14.150 1.00 91.88 173 ILE A N 1
ATOM 1371 C CA . ILE A 1 173 ? 11.200 1.722 -13.356 1.00 91.88 173 ILE A CA 1
ATOM 1372 C C . ILE A 1 173 ? 12.530 2.436 -13.100 1.00 91.88 173 ILE A C 1
ATOM 1374 O O . ILE A 1 173 ? 13.081 2.349 -12.003 1.00 91.88 173 ILE A O 1
ATOM 1378 N N . ARG A 1 174 ? 13.031 3.195 -14.081 1.00 89.75 174 ARG A N 1
ATOM 1379 C CA . ARG A 1 174 ? 14.275 3.961 -13.933 1.00 89.75 174 ARG A CA 1
ATOM 1380 C C . ARG A 1 174 ? 14.171 5.011 -12.828 1.00 89.75 174 ARG A C 1
ATOM 1382 O O . ARG A 1 174 ? 15.123 5.169 -12.073 1.00 89.75 174 ARG A O 1
ATOM 1389 N N . GLY A 1 175 ? 13.018 5.672 -12.706 1.00 88.44 175 GLY A N 1
ATOM 1390 C CA . GLY A 1 175 ? 12.745 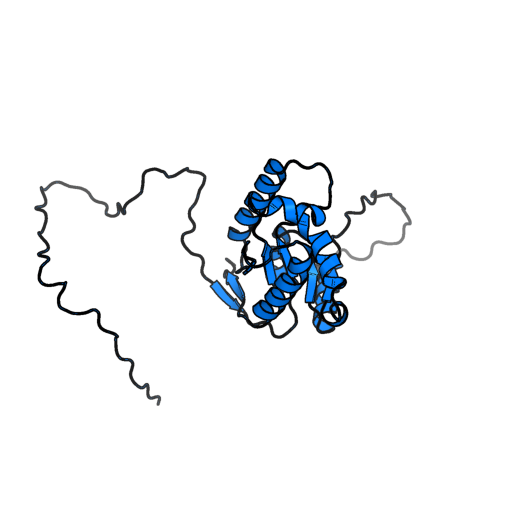6.630 -11.634 1.00 88.44 175 GLY A CA 1
ATOM 1391 C C . GLY A 1 175 ? 12.625 5.954 -10.267 1.00 88.44 175 GLY A C 1
ATOM 1392 O O . GLY A 1 175 ? 13.118 6.480 -9.279 1.00 88.44 175 GLY A O 1
ATOM 1393 N N . LEU A 1 176 ? 12.063 4.743 -10.216 1.00 89.44 176 LEU A N 1
ATOM 1394 C CA . LEU A 1 176 ? 11.894 3.954 -8.988 1.00 89.44 176 LEU A CA 1
ATOM 1395 C C . LEU A 1 176 ? 13.188 3.354 -8.429 1.00 89.44 176 LEU A C 1
ATOM 1397 O O . LEU A 1 176 ? 13.188 2.882 -7.293 1.00 89.44 176 LEU A O 1
ATOM 1401 N N . ARG A 1 177 ? 14.299 3.373 -9.177 1.00 89.56 177 ARG A N 1
ATOM 1402 C CA . ARG A 1 177 ? 15.564 2.773 -8.725 1.00 89.56 177 ARG A CA 1
ATOM 1403 C C . ARG A 1 177 ? 16.081 3.357 -7.412 1.00 89.56 177 ARG A C 1
ATOM 1405 O O . ARG A 1 177 ? 16.671 2.616 -6.636 1.00 89.56 177 ARG A O 1
ATOM 1412 N N . SER A 1 178 ? 15.829 4.637 -7.134 1.00 90.94 178 SER A N 1
ATOM 1413 C CA . SER A 1 178 ? 16.211 5.270 -5.860 1.00 90.94 178 SER A CA 1
ATOM 1414 C C . SER A 1 178 ? 15.448 4.713 -4.650 1.00 90.94 178 SER A C 1
ATOM 1416 O O . SER A 1 178 ? 15.881 4.897 -3.511 1.00 90.94 178 SER A O 1
ATOM 1418 N N . LEU A 1 179 ? 14.327 4.024 -4.889 1.00 91.88 179 LEU A N 1
ATOM 1419 C CA . LEU A 1 179 ? 13.492 3.390 -3.871 1.00 91.88 179 LEU A CA 1
ATOM 1420 C C . LEU A 1 179 ? 13.812 1.905 -3.671 1.00 91.88 179 LEU A C 1
ATOM 1422 O O . LEU A 1 179 ? 13.393 1.324 -2.671 1.00 91.88 179 LEU A O 1
ATOM 1426 N N . LEU A 1 180 ? 14.562 1.289 -4.587 1.00 90.62 180 LEU A N 1
ATOM 1427 C CA . LEU A 1 180 ? 14.973 -0.104 -4.461 1.00 90.62 180 LEU A CA 1
ATOM 1428 C C . LEU A 1 180 ? 16.088 -0.228 -3.418 1.00 90.62 180 LEU A C 1
ATOM 1430 O O . LEU A 1 180 ? 17.088 0.486 -3.456 1.00 90.62 180 LEU A O 1
ATOM 1434 N N . GLY A 1 181 ? 15.930 -1.164 -2.481 1.00 76.06 181 GLY A N 1
ATOM 1435 C CA . GLY A 1 181 ? 16.898 -1.381 -1.400 1.00 76.06 181 GLY A CA 1
ATOM 1436 C C . GLY A 1 181 ? 18.208 -2.059 -1.823 1.00 76.06 181 GLY A C 1
ATOM 1437 O O . GLY A 1 181 ? 19.139 -2.108 -1.022 1.00 76.06 181 GLY A O 1
ATOM 1438 N N . GLN A 1 182 ? 18.289 -2.594 -3.046 1.00 77.69 182 GLN A N 1
ATOM 1439 C CA . GLN A 1 182 ? 19.455 -3.322 -3.552 1.00 77.69 182 GLN A CA 1
ATOM 1440 C C . GLN A 1 182 ? 19.930 -2.742 -4.892 1.00 77.69 182 GLN A C 1
ATOM 1442 O O . GLN A 1 182 ? 19.184 -2.797 -5.875 1.00 77.69 182 GLN A O 1
ATOM 1447 N N . PRO A 1 183 ? 21.164 -2.211 -4.969 1.00 76.50 183 PRO A N 1
ATOM 1448 C CA . PRO A 1 183 ? 21.730 -1.786 -6.240 1.00 76.50 183 PRO A CA 1
ATOM 1449 C C . PRO A 1 183 ? 22.027 -3.001 -7.135 1.00 76.50 183 PRO A C 1
ATOM 1451 O O . PRO A 1 183 ? 22.331 -4.087 -6.651 1.00 76.50 183 PRO A O 1
ATOM 1454 N N . GLY A 1 184 ? 21.968 -2.808 -8.455 1.00 81.75 184 GLY A N 1
ATOM 1455 C CA . GLY A 1 184 ? 22.428 -3.800 -9.437 1.00 81.75 184 GLY A CA 1
ATOM 1456 C C . GLY A 1 184 ? 21.382 -4.798 -9.948 1.00 81.75 184 GLY A C 1
ATOM 1457 O O . GLY A 1 184 ? 21.703 -5.583 -10.837 1.00 81.75 184 GLY A O 1
ATOM 1458 N N . GLN A 1 185 ? 20.136 -4.756 -9.464 1.00 88.50 185 GLN A N 1
ATOM 1459 C CA . GLN A 1 185 ? 19.055 -5.578 -10.022 1.00 88.50 185 GLN A CA 1
ATOM 1460 C C . GLN A 1 185 ? 18.732 -5.179 -11.469 1.00 88.50 185 GLN A C 1
ATOM 1462 O O . GLN A 1 185 ? 18.728 -3.993 -11.821 1.00 88.50 185 GLN A O 1
ATOM 1467 N N . ARG A 1 186 ? 18.441 -6.170 -12.321 1.00 92.56 186 ARG A N 1
ATOM 1468 C CA . ARG A 1 186 ? 18.036 -5.905 -13.708 1.00 92.56 186 ARG A CA 1
ATOM 1469 C C . ARG A 1 186 ? 16.588 -5.435 -13.744 1.00 92.56 186 ARG A C 1
ATOM 1471 O O . ARG A 1 186 ? 15.734 -6.009 -13.071 1.00 92.56 186 ARG A O 1
ATOM 1478 N N . ASP A 1 187 ? 16.286 -4.468 -14.609 1.00 94.00 187 ASP A N 1
ATOM 1479 C CA . ASP A 1 187 ? 14.928 -3.917 -14.733 1.00 94.00 187 ASP A CA 1
ATOM 1480 C C . ASP A 1 187 ? 13.887 -5.019 -14.998 1.00 94.00 187 ASP A C 1
ATOM 1482 O O . ASP A 1 187 ? 12.816 -5.029 -14.398 1.00 94.00 187 ASP A O 1
ATOM 1486 N N . ALA A 1 188 ? 14.231 -6.017 -15.817 1.00 95.06 188 ALA A N 1
ATOM 1487 C CA . ALA A 1 188 ? 13.362 -7.157 -16.103 1.00 95.06 188 ALA A CA 1
ATOM 1488 C C . ALA A 1 188 ? 13.019 -8.006 -14.860 1.00 95.06 188 ALA A C 1
ATOM 1490 O O . ALA A 1 188 ? 11.900 -8.506 -14.746 1.00 95.06 188 ALA A O 1
ATOM 1491 N N . GLU A 1 189 ? 13.955 -8.170 -13.921 1.00 94.06 189 GLU A N 1
ATOM 1492 C CA . GLU A 1 189 ? 13.736 -8.937 -12.686 1.00 94.06 189 GLU A CA 1
ATOM 1493 C C . GLU A 1 189 ? 12.825 -8.178 -11.731 1.00 94.06 189 GLU A C 1
ATOM 1495 O O . GLU A 1 189 ? 11.874 -8.748 -11.194 1.00 94.06 189 GLU A O 1
ATOM 1500 N N . VAL A 1 190 ? 13.069 -6.875 -11.587 1.00 94.12 190 VAL A N 1
ATOM 1501 C CA . VAL A 1 190 ? 12.233 -5.981 -10.785 1.00 94.12 190 VAL A CA 1
ATOM 1502 C C . VAL A 1 190 ? 10.814 -5.948 -11.347 1.00 94.12 190 VAL A C 1
ATOM 1504 O O . VAL A 1 190 ? 9.862 -6.148 -10.598 1.00 94.12 190 VAL A O 1
ATOM 1507 N N . LEU A 1 191 ? 10.645 -5.785 -12.664 1.00 95.69 191 LEU A N 1
ATOM 1508 C CA . LEU A 1 191 ? 9.329 -5.813 -13.314 1.00 95.69 191 LEU A CA 1
ATOM 1509 C C . LEU A 1 191 ? 8.625 -7.156 -13.114 1.00 95.69 191 LEU A C 1
ATOM 1511 O O . LEU A 1 191 ? 7.431 -7.186 -12.817 1.00 95.69 191 LEU A O 1
ATOM 1515 N N . LYS A 1 192 ? 9.350 -8.276 -13.233 1.00 95.88 192 LYS A N 1
ATOM 1516 C CA . LYS A 1 192 ? 8.797 -9.611 -12.966 1.00 95.88 192 LYS A CA 1
ATOM 1517 C C . LYS A 1 192 ? 8.306 -9.730 -11.521 1.00 95.88 192 LYS A C 1
ATOM 1519 O O . LYS A 1 192 ? 7.209 -10.248 -11.307 1.00 95.88 192 LYS A O 1
ATOM 1524 N N . ALA A 1 193 ? 9.079 -9.236 -10.553 1.00 93.31 193 ALA A N 1
ATOM 1525 C CA . ALA A 1 193 ? 8.698 -9.224 -9.143 1.00 93.31 193 ALA A CA 1
ATOM 1526 C C . ALA A 1 193 ? 7.483 -8.317 -8.882 1.00 93.31 193 ALA A C 1
ATOM 1528 O O . ALA A 1 193 ? 6.548 -8.741 -8.207 1.00 93.31 193 ALA A O 1
ATOM 1529 N N . CYS A 1 194 ? 7.442 -7.120 -9.475 1.00 94.75 194 CYS A N 1
ATOM 1530 C CA . CYS A 1 194 ? 6.325 -6.180 -9.333 1.00 94.75 194 CYS A CA 1
ATOM 1531 C C . CYS A 1 194 ? 5.021 -6.751 -9.907 1.00 94.75 194 CYS A C 1
ATOM 1533 O O . CYS A 1 194 ? 4.000 -6.730 -9.226 1.00 94.75 194 CYS A O 1
ATOM 1535 N N . ARG A 1 195 ? 5.066 -7.367 -11.099 1.00 95.81 195 ARG A N 1
ATOM 1536 C CA . ARG A 1 195 ? 3.919 -8.089 -11.687 1.00 95.81 195 ARG A CA 1
ATOM 1537 C C . ARG A 1 195 ? 3.464 -9.256 -10.804 1.00 95.81 195 ARG A C 1
ATOM 1539 O O . ARG A 1 195 ? 2.280 -9.564 -10.732 1.00 95.81 195 ARG A O 1
ATOM 1546 N N . GLY A 1 196 ? 4.400 -9.935 -10.139 1.00 95.62 196 GLY A N 1
ATOM 1547 C CA . GLY A 1 196 ? 4.087 -10.970 -9.152 1.00 95.62 196 GLY A CA 1
ATOM 1548 C C . GLY A 1 196 ? 3.359 -10.414 -7.928 1.00 95.62 196 GLY A C 1
ATOM 1549 O O . GLY A 1 196 ? 2.345 -10.975 -7.521 1.00 95.62 196 GLY A O 1
ATOM 1550 N N . ALA A 1 197 ? 3.842 -9.296 -7.384 1.00 95.12 197 ALA A N 1
ATOM 1551 C CA . ALA A 1 197 ? 3.221 -8.612 -6.255 1.00 95.12 197 ALA A CA 1
ATOM 1552 C C . ALA A 1 197 ? 1.813 -8.103 -6.594 1.00 95.12 197 ALA A C 1
ATOM 1554 O O . ALA A 1 197 ? 0.913 -8.239 -5.772 1.00 95.12 197 ALA A O 1
ATOM 1555 N N . GLU A 1 198 ? 1.604 -7.585 -7.806 1.00 95.81 198 GLU A N 1
ATOM 1556 C CA . GLU A 1 198 ? 0.280 -7.182 -8.287 1.00 95.81 198 GLU A CA 1
ATOM 1557 C C . GLU A 1 198 ? -0.675 -8.378 -8.385 1.00 95.81 198 GLU A C 1
ATOM 1559 O O . GLU A 1 198 ? -1.786 -8.326 -7.865 1.00 95.81 198 GLU A O 1
ATOM 1564 N N . ARG A 1 199 ? -0.226 -9.507 -8.954 1.00 95.12 199 ARG A N 1
ATOM 1565 C CA . ARG A 1 199 ? -1.040 -10.735 -8.993 1.00 95.12 199 ARG A CA 1
ATOM 1566 C C . ARG A 1 199 ? -1.476 -11.199 -7.604 1.00 95.12 199 ARG A C 1
ATOM 1568 O O . ARG A 1 199 ? -2.609 -11.643 -7.452 1.00 95.12 199 ARG A O 1
ATOM 1575 N N . ALA A 1 200 ? -0.606 -11.079 -6.602 1.00 95.25 200 ALA A N 1
ATOM 1576 C CA . ALA A 1 200 ? -0.927 -11.448 -5.225 1.00 95.25 200 ALA A CA 1
ATOM 1577 C C . ALA A 1 200 ? -2.028 -10.567 -4.603 1.00 95.25 200 ALA A C 1
ATOM 1579 O O . ALA A 1 200 ? -2.744 -11.039 -3.722 1.00 95.25 200 ALA A O 1
ATOM 1580 N N . LEU A 1 201 ? -2.214 -9.326 -5.076 1.00 95.94 201 LEU A N 1
ATOM 1581 C CA . LEU A 1 201 ? -3.287 -8.442 -4.601 1.00 95.94 201 LEU A CA 1
ATOM 1582 C C . LEU A 1 201 ? -4.679 -8.997 -4.914 1.00 95.94 201 LEU A C 1
ATOM 1584 O O . LEU A 1 201 ? -5.601 -8.809 -4.128 1.00 95.94 201 LEU A O 1
ATOM 1588 N N . HIS A 1 202 ? -4.835 -9.710 -6.032 1.00 92.88 202 HIS A N 1
ATOM 1589 C CA . HIS A 1 202 ? -6.114 -10.314 -6.418 1.00 92.88 202 HIS A CA 1
ATOM 1590 C C . HIS A 1 202 ? -6.543 -11.477 -5.514 1.00 92.88 202 HIS A C 1
ATOM 1592 O O . HIS A 1 202 ? -7.682 -11.917 -5.605 1.00 92.88 202 HIS A O 1
ATOM 1598 N N . ALA A 1 203 ? -5.648 -11.975 -4.657 1.00 92.56 203 ALA A N 1
ATOM 1599 C CA . ALA A 1 203 ? -5.942 -13.012 -3.671 1.00 92.56 203 ALA A CA 1
ATOM 1600 C C . ALA A 1 203 ? -6.164 -12.445 -2.255 1.00 92.56 203 ALA A C 1
ATOM 1602 O O . ALA A 1 203 ? -6.247 -13.212 -1.287 1.00 92.56 203 ALA A O 1
ATOM 1603 N N . LEU A 1 204 ? -6.187 -11.116 -2.101 1.00 94.69 204 LEU A N 1
ATOM 1604 C CA . LEU A 1 204 ? -6.444 -10.478 -0.815 1.00 94.69 204 LEU A CA 1
ATOM 1605 C C . LEU A 1 204 ? -7.924 -10.572 -0.443 1.00 94.69 204 LEU A C 1
ATOM 1607 O O . LEU A 1 204 ? -8.768 -10.336 -1.302 1.00 94.69 204 LEU A O 1
ATOM 1611 N N . PRO A 1 205 ? -8.249 -10.799 0.843 1.00 94.81 205 PRO A N 1
ATOM 1612 C CA . PRO A 1 205 ? -9.631 -10.832 1.310 1.00 94.81 205 PRO A CA 1
ATOM 1613 C C . PRO A 1 205 ? -10.219 -9.423 1.499 1.00 94.81 205 PRO A C 1
ATOM 1615 O O . PRO A 1 205 ? -11.111 -9.226 2.317 1.00 94.81 205 PRO A O 1
ATOM 1618 N N . CYS A 1 206 ? -9.676 -8.411 0.816 1.00 95.50 206 CYS A N 1
ATOM 1619 C CA . CYS A 1 206 ? -10.177 -7.046 0.875 1.00 95.50 206 CYS A CA 1
ATOM 1620 C C . CYS A 1 206 ? -9.786 -6.212 -0.351 1.00 95.50 206 CYS A C 1
ATOM 1622 O O . CYS A 1 206 ? -8.838 -6.527 -1.074 1.00 95.50 206 CYS A O 1
ATOM 1624 N N . SER A 1 207 ? -10.472 -5.083 -0.541 1.00 96.38 207 SER A N 1
ATOM 1625 C CA . SER A 1 207 ? -10.113 -4.087 -1.552 1.00 96.38 207 SER A CA 1
ATOM 1626 C C . SER A 1 207 ? -8.746 -3.445 -1.285 1.00 96.38 207 SER A C 1
ATOM 1628 O O . SER A 1 207 ? -8.344 -3.250 -0.136 1.00 96.38 207 SER A O 1
ATOM 1630 N N . TRP A 1 208 ? -8.071 -3.039 -2.357 1.00 97.62 208 TRP A N 1
ATOM 1631 C CA . TRP A 1 208 ? -6.801 -2.312 -2.343 1.00 97.62 208 TRP A CA 1
ATOM 1632 C C . TRP A 1 208 ? -6.868 -1.115 -3.300 1.00 97.62 208 TRP A C 1
ATOM 1634 O O . TRP A 1 208 ? -7.698 -1.083 -4.210 1.00 97.62 208 TRP A O 1
ATOM 1644 N N . ALA A 1 209 ? -6.004 -0.123 -3.089 1.00 98.00 209 ALA A N 1
ATOM 1645 C CA . ALA A 1 209 ? -5.926 1.083 -3.908 1.00 98.00 209 ALA A CA 1
ATOM 1646 C C . ALA A 1 209 ? -4.677 1.072 -4.793 1.00 98.00 209 ALA A C 1
ATOM 1648 O O . ALA A 1 209 ? -3.626 0.563 -4.397 1.00 98.00 209 ALA A O 1
ATOM 1649 N N . ARG A 1 210 ? -4.777 1.666 -5.985 1.00 97.50 210 ARG A N 1
ATOM 1650 C CA . ARG A 1 210 ? -3.665 1.803 -6.930 1.00 97.50 210 ARG A CA 1
ATOM 1651 C C . ARG A 1 210 ? -3.189 3.252 -6.994 1.00 97.50 210 ARG A C 1
ATOM 1653 O O . ARG A 1 210 ? -3.997 4.171 -7.093 1.00 97.50 210 ARG A O 1
ATOM 1660 N N . VAL A 1 211 ? -1.874 3.444 -6.986 1.00 97.56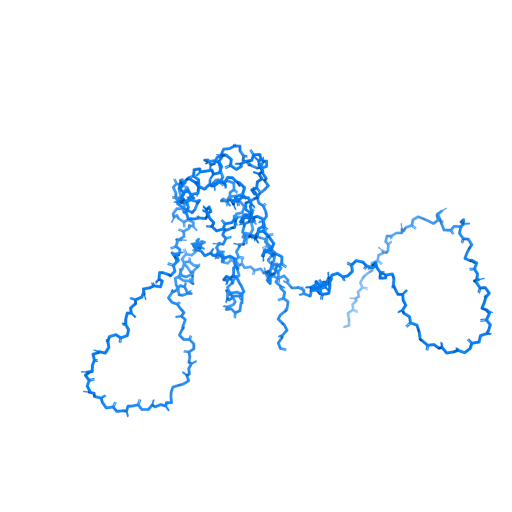 211 VAL A N 1
ATOM 1661 C CA . VAL A 1 211 ? -1.215 4.681 -7.413 1.00 97.56 211 VAL A CA 1
ATOM 1662 C C . VAL A 1 211 ? -0.801 4.499 -8.866 1.00 97.56 211 VAL A C 1
ATOM 1664 O O . VAL A 1 211 ? 0.111 3.726 -9.169 1.00 97.56 211 VAL A O 1
ATOM 1667 N N . GLU A 1 212 ? -1.505 5.207 -9.746 1.00 93.12 212 GLU A N 1
ATOM 1668 C CA . GLU A 1 212 ? -1.301 5.152 -11.192 1.00 93.12 212 GLU A CA 1
ATOM 1669 C C . GLU A 1 212 ? 0.095 5.670 -11.591 1.00 93.12 212 GLU A C 1
ATOM 1671 O O . GLU A 1 212 ? 0.607 6.613 -10.973 1.00 93.12 212 GLU A O 1
ATOM 1676 N N . PRO A 1 213 ? 0.712 5.137 -12.662 1.00 90.00 213 PRO A N 1
ATOM 1677 C CA . PRO A 1 213 ? 2.047 5.545 -13.103 1.00 90.00 213 PRO A CA 1
ATOM 1678 C C . PRO A 1 213 ? 2.178 7.034 -13.434 1.00 90.00 213 PRO A C 1
ATOM 1680 O O . PRO A 1 213 ? 3.268 7.581 -13.338 1.00 90.00 213 PRO A O 1
ATOM 1683 N N . HIS A 1 214 ? 1.086 7.681 -13.846 1.00 89.88 214 HIS A N 1
ATOM 1684 C CA . HIS A 1 214 ? 1.057 9.099 -14.213 1.00 89.88 214 HIS A CA 1
ATOM 1685 C C . HIS A 1 214 ? 0.793 10.032 -13.019 1.00 89.88 214 HIS A C 1
ATOM 1687 O O . HIS A 1 214 ? 0.712 11.244 -13.199 1.00 89.88 214 HIS A O 1
ATOM 1693 N N . ALA A 1 215 ? 0.576 9.491 -11.815 1.00 91.69 215 ALA A N 1
ATOM 1694 C CA . ALA A 1 215 ? 0.298 10.292 -10.623 1.00 91.69 215 ALA A CA 1
ATOM 1695 C C . ALA A 1 215 ? 1.560 10.955 -10.039 1.00 91.69 215 ALA A C 1
ATOM 1697 O O . ALA A 1 215 ? 1.453 11.789 -9.145 1.00 91.69 215 ALA A O 1
ATOM 1698 N N . TRP A 1 216 ? 2.743 10.579 -10.524 1.00 91.12 216 TRP A N 1
ATOM 1699 C CA . TRP A 1 216 ? 4.043 11.081 -10.092 1.00 91.12 216 TRP A CA 1
ATOM 1700 C C . TRP A 1 216 ? 5.005 11.093 -11.285 1.00 91.12 216 TRP A C 1
ATOM 1702 O O . TRP A 1 216 ? 4.937 10.217 -12.145 1.00 91.12 216 TRP A O 1
ATOM 1712 N N . SER A 1 217 ? 5.902 12.079 -11.342 1.00 84.94 217 SER A N 1
ATOM 1713 C CA . SER A 1 217 ? 6.903 12.188 -12.420 1.00 84.94 217 SER A CA 1
ATOM 1714 C C . SER A 1 217 ? 8.293 11.738 -11.966 1.00 84.94 217 SER A C 1
ATOM 1716 O O . SER A 1 217 ? 9.076 11.205 -12.754 1.00 84.94 217 SER A O 1
ATOM 1718 N N . HIS A 1 218 ? 8.587 11.921 -10.675 1.00 88.44 218 HIS A N 1
ATOM 1719 C CA . HIS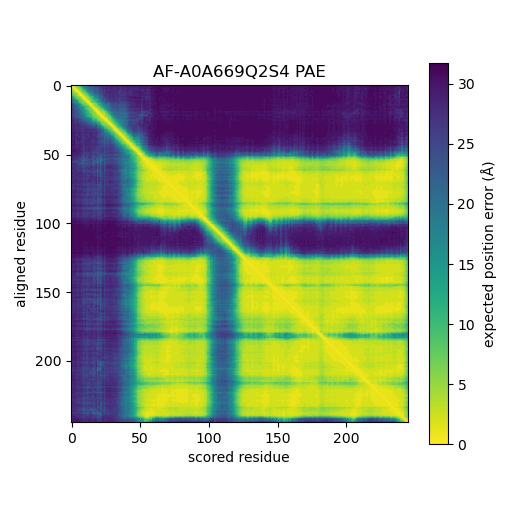 A 1 218 ? 9.860 11.574 -10.045 1.00 88.44 218 HIS A CA 1
ATOM 1720 C C . HIS A 1 218 ? 9.632 10.872 -8.698 1.00 88.44 218 HIS A C 1
ATOM 1722 O O . HIS A 1 218 ? 8.594 11.051 -8.056 1.00 88.44 218 HIS A O 1
ATOM 1728 N N . ALA A 1 219 ? 10.588 10.052 -8.255 1.00 91.25 219 ALA A N 1
ATOM 1729 C CA . ALA A 1 219 ? 10.433 9.234 -7.047 1.00 91.25 219 ALA A CA 1
ATOM 1730 C C . ALA A 1 219 ? 10.261 10.063 -5.762 1.00 91.25 219 ALA A C 1
ATOM 1732 O O . ALA A 1 219 ? 9.685 9.584 -4.788 1.00 91.25 219 ALA A O 1
ATOM 1733 N N . GLU A 1 220 ? 10.726 11.308 -5.762 1.00 93.06 220 GLU A N 1
ATOM 1734 C CA . GLU A 1 220 ? 10.637 12.268 -4.664 1.00 93.06 220 GLU A CA 1
ATOM 1735 C C . GLU A 1 220 ? 9.201 12.772 -4.440 1.00 93.06 220 GLU A C 1
ATOM 1737 O O . GLU A 1 220 ? 8.853 13.205 -3.340 1.00 93.06 220 GLU A O 1
ATOM 1742 N N . GLU A 1 221 ? 8.346 12.698 -5.462 1.00 94.44 221 GLU A N 1
ATOM 1743 C CA . GLU A 1 221 ? 6.930 13.074 -5.373 1.00 94.44 221 GLU A CA 1
ATOM 1744 C C . GLU A 1 221 ? 6.070 11.935 -4.825 1.00 94.44 221 GLU A C 1
ATOM 1746 O O . GLU A 1 221 ? 5.056 12.178 -4.164 1.00 94.44 221 GLU A O 1
ATOM 1751 N N . LEU A 1 222 ? 6.496 10.688 -5.050 1.00 96.00 222 LEU A N 1
ATOM 1752 C CA . LEU A 1 222 ? 5.743 9.490 -4.690 1.00 96.00 222 LEU A CA 1
ATOM 1753 C C . LEU A 1 222 ? 5.318 9.447 -3.207 1.00 96.00 222 LEU A C 1
ATOM 1755 O O . LEU A 1 222 ? 4.157 9.127 -2.957 1.00 96.00 222 LEU A O 1
ATOM 1759 N N . PRO A 1 223 ? 6.152 9.821 -2.211 1.00 97.25 223 PRO A N 1
ATOM 1760 C CA . PRO A 1 223 ? 5.719 9.891 -0.816 1.00 97.25 223 PRO A CA 1
ATOM 1761 C C . PRO A 1 223 ? 4.516 10.817 -0.610 1.00 97.25 223 PRO A C 1
ATOM 1763 O O . PRO A 1 223 ? 3.603 10.485 0.139 1.00 97.25 223 PRO A O 1
ATOM 1766 N N . LYS A 1 224 ? 4.462 11.969 -1.291 1.00 97.44 224 LYS A N 1
ATOM 1767 C CA . LYS A 1 224 ? 3.333 12.905 -1.159 1.00 97.44 224 LYS A CA 1
ATOM 1768 C C . LYS A 1 224 ? 2.058 12.317 -1.759 1.00 97.44 224 LYS A C 1
ATOM 1770 O O . LYS A 1 224 ? 1.000 12.410 -1.139 1.00 97.44 224 LYS A O 1
ATOM 1775 N N . VAL A 1 225 ? 2.175 11.682 -2.925 1.00 97.94 225 VAL A N 1
ATOM 1776 C CA . VAL A 1 225 ? 1.061 11.012 -3.615 1.00 97.94 225 VAL A CA 1
ATOM 1777 C C . VAL A 1 225 ? 0.514 9.864 -2.768 1.00 97.94 225 VAL A C 1
ATOM 1779 O O . VAL A 1 225 ? -0.689 9.784 -2.530 1.00 97.94 225 VAL A O 1
ATOM 1782 N N . VAL A 1 226 ? 1.399 9.019 -2.236 1.00 98.25 226 VAL A N 1
ATOM 1783 C CA . VAL A 1 226 ? 1.033 7.895 -1.366 1.00 98.25 226 VAL A CA 1
ATOM 1784 C C . VAL A 1 226 ? 0.414 8.393 -0.063 1.00 98.25 226 VAL A C 1
ATOM 1786 O O . VAL A 1 226 ? -0.620 7.871 0.337 1.00 98.25 226 VAL A O 1
ATOM 1789 N N . ARG A 1 227 ? 0.963 9.445 0.565 1.00 98.31 227 ARG A N 1
ATOM 1790 C CA . ARG A 1 227 ? 0.351 10.078 1.746 1.00 98.31 227 ARG A CA 1
ATOM 1791 C C . ARG A 1 227 ? -1.082 10.521 1.449 1.00 98.31 227 ARG A C 1
ATOM 1793 O O . ARG A 1 227 ? -1.979 10.197 2.219 1.00 98.31 227 ARG A O 1
ATOM 1800 N N . GLY A 1 228 ? -1.305 11.219 0.334 1.00 97.81 228 GLY A N 1
ATOM 1801 C CA . GLY A 1 228 ? -2.646 11.622 -0.099 1.00 97.81 228 GLY A CA 1
ATOM 1802 C C . GLY A 1 228 ? -3.591 10.431 -0.274 1.00 97.81 228 GLY A C 1
ATOM 1803 O O . GLY A 1 228 ? -4.703 10.451 0.248 1.00 97.81 228 GLY A O 1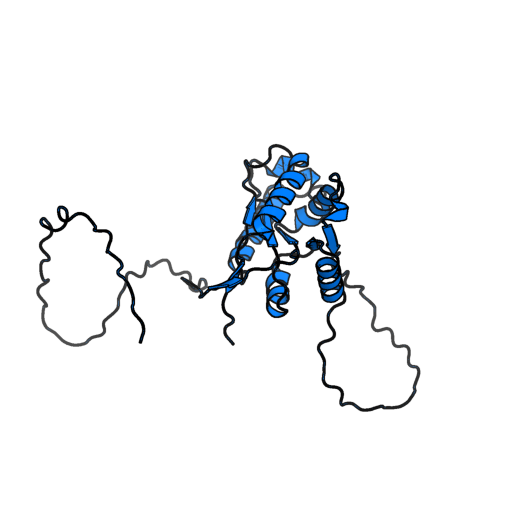
ATOM 1804 N N . CYS A 1 229 ? -3.115 9.365 -0.923 1.00 98.25 229 CYS A N 1
ATOM 1805 C CA . CYS A 1 229 ? -3.867 8.125 -1.102 1.00 98.25 229 CYS A CA 1
ATOM 1806 C C . CYS A 1 229 ? -4.236 7.472 0.243 1.00 98.25 229 CYS A C 1
ATOM 1808 O O . CYS A 1 229 ? -5.387 7.091 0.424 1.00 98.25 229 CYS A O 1
ATOM 1810 N N . ILE A 1 230 ? -3.328 7.428 1.228 1.00 98.38 230 ILE A N 1
ATOM 1811 C CA . ILE A 1 230 ? -3.627 6.896 2.572 1.00 98.38 230 ILE A CA 1
ATOM 1812 C C . ILE A 1 230 ? -4.790 7.660 3.218 1.00 98.38 230 ILE A C 1
ATOM 1814 O O . ILE A 1 230 ? -5.748 7.046 3.682 1.00 98.38 230 ILE A O 1
ATOM 1818 N N . PHE A 1 231 ? -4.741 8.994 3.227 1.00 97.75 231 PHE A N 1
ATOM 1819 C CA . PHE A 1 231 ? -5.801 9.805 3.837 1.00 97.75 231 PHE A CA 1
ATOM 1820 C C . PHE A 1 231 ? -7.129 9.720 3.082 1.00 97.75 231 PHE A C 1
ATOM 1822 O O . PHE A 1 231 ? -8.198 9.775 3.695 1.00 97.75 231 PHE A O 1
ATOM 1829 N N . GLN A 1 232 ? -7.078 9.562 1.760 1.00 97.44 232 GLN A N 1
ATOM 1830 C CA . GLN A 1 232 ? -8.266 9.305 0.959 1.00 97.44 232 GLN A CA 1
ATOM 1831 C C . GLN A 1 232 ? -8.886 7.951 1.330 1.00 97.44 232 GLN A C 1
ATOM 1833 O O . GLN A 1 232 ? -10.077 7.888 1.629 1.00 97.44 232 GLN A O 1
ATOM 1838 N N . GLU A 1 233 ? -8.085 6.886 1.376 1.00 98.06 233 GLU A N 1
ATOM 1839 C CA . GLU A 1 233 ? -8.546 5.530 1.694 1.00 98.06 233 GLU A CA 1
ATOM 1840 C C . GLU A 1 233 ? -8.980 5.359 3.154 1.00 98.06 233 GLU A C 1
ATOM 1842 O O . GLU A 1 233 ? -9.845 4.534 3.441 1.00 98.06 233 GLU A O 1
ATOM 1847 N N . GLN A 1 234 ? -8.459 6.164 4.083 1.00 97.88 234 GLN A N 1
ATOM 1848 C CA . GLN A 1 234 ? -8.901 6.157 5.481 1.00 97.88 234 GLN A CA 1
ATOM 1849 C C . GLN A 1 234 ? -10.401 6.446 5.630 1.00 97.88 234 GLN A C 1
ATOM 1851 O O . GLN A 1 234 ? -11.046 5.890 6.513 1.00 97.88 234 GLN A O 1
ATOM 1856 N N . ASN A 1 235 ? -10.961 7.295 4.768 1.00 93.69 235 ASN A N 1
ATOM 1857 C CA . ASN A 1 235 ? -12.364 7.707 4.847 1.00 93.69 235 ASN A CA 1
ATOM 1858 C C . ASN A 1 235 ? -13.290 6.872 3.952 1.00 93.69 235 ASN A C 1
ATOM 1860 O O . ASN A 1 235 ? -14.503 7.090 3.940 1.00 93.69 235 ASN A O 1
ATOM 1864 N N . ARG A 1 236 ? -12.738 5.927 3.184 1.00 96.19 236 ARG A N 1
ATOM 1865 C CA . ARG A 1 236 ? -13.510 5.056 2.298 1.00 96.19 236 ARG A CA 1
ATOM 1866 C C . ARG A 1 236 ? -13.877 3.754 3.015 1.00 96.19 236 ARG A C 1
ATOM 1868 O O . ARG A 1 236 ? -13.051 3.223 3.759 1.00 96.19 236 ARG A O 1
ATOM 1875 N N . PRO A 1 237 ? -15.080 3.203 2.771 1.00 96.00 237 PRO A N 1
ATOM 1876 C CA . PRO A 1 237 ? -15.396 1.847 3.199 1.00 96.00 237 PRO A CA 1
ATOM 1877 C C . PRO A 1 237 ? -14.388 0.856 2.607 1.00 96.00 237 PRO A C 1
ATOM 1879 O O . PRO A 1 237 ? -14.140 0.870 1.399 1.00 96.00 237 PRO A O 1
ATOM 1882 N N . LEU A 1 238 ? -13.821 0.000 3.455 1.00 96.75 238 LEU A N 1
ATOM 1883 C CA . LEU A 1 238 ? -13.032 -1.148 3.029 1.00 96.75 238 LEU A CA 1
ATOM 1884 C C . LEU A 1 238 ? -13.993 -2.284 2.689 1.00 96.75 238 LEU A C 1
ATOM 1886 O O . LEU A 1 238 ? -14.779 -2.685 3.540 1.00 96.75 238 LEU A O 1
ATOM 1890 N N . TRP A 1 239 ? -13.921 -2.819 1.476 1.00 96.56 239 TRP A N 1
ATOM 1891 C CA . TRP A 1 239 ? -14.664 -4.029 1.132 1.00 96.56 239 TRP A CA 1
ATOM 1892 C C . TRP A 1 239 ? -13.862 -5.235 1.590 1.00 96.56 239 TRP A C 1
ATOM 1894 O O . TRP A 1 239 ? -12.692 -5.341 1.224 1.00 96.56 239 TRP A O 1
ATOM 1904 N N . VAL A 1 240 ? -14.466 -6.100 2.397 1.00 96.50 240 VAL A N 1
ATOM 1905 C CA . VAL A 1 240 ? -13.843 -7.308 2.953 1.00 96.50 240 VAL A CA 1
ATOM 1906 C C . VAL A 1 240 ? -14.658 -8.512 2.502 1.00 96.50 240 VAL A C 1
ATOM 1908 O O . VAL A 1 240 ? -15.882 -8.424 2.448 1.00 96.50 240 VAL A O 1
ATOM 1911 N N . GLU A 1 241 ? -13.988 -9.595 2.117 1.00 93.38 241 GLU A N 1
ATOM 1912 C CA . GLU A 1 241 ? -14.653 -10.863 1.802 1.00 93.38 241 GLU A CA 1
ATOM 1913 C C . GLU A 1 241 ? -15.277 -11.460 3.063 1.00 93.38 241 GLU A C 1
ATOM 1915 O O . GLU A 1 241 ? -14.636 -11.473 4.116 1.00 93.38 241 GLU A O 1
ATOM 1920 N N . ASP A 1 242 ? -16.499 -11.980 2.949 1.00 85.25 242 ASP A N 1
ATOM 1921 C CA . ASP A 1 242 ? -17.087 -12.765 4.031 1.00 85.25 242 ASP A CA 1
ATOM 1922 C C . ASP A 1 242 ? -16.235 -14.025 4.255 1.00 85.25 242 ASP A C 1
ATOM 1924 O O . ASP A 1 242 ? -15.827 -14.700 3.305 1.00 85.25 242 ASP A O 1
ATOM 1928 N N . GLY A 1 243 ? -15.907 -14.314 5.516 1.00 69.75 243 GLY A N 1
ATOM 1929 C CA . GLY A 1 243 ? -15.214 -15.547 5.866 1.00 69.75 243 GLY A CA 1
ATOM 1930 C C . GLY A 1 243 ? -16.113 -16.747 5.578 1.00 69.75 243 GLY A C 1
ATOM 1931 O O . GLY A 1 243 ? -17.260 -16.770 6.015 1.00 69.75 243 GLY A O 1
ATOM 1932 N N . ASP A 1 244 ? -15.593 -17.742 4.859 1.00 56.66 244 ASP A N 1
ATOM 1933 C CA . ASP A 1 244 ? -16.164 -19.089 4.885 1.00 56.66 244 ASP A CA 1
ATOM 1934 C C . ASP A 1 244 ? -15.892 -19.655 6.300 1.00 56.66 244 ASP A C 1
ATOM 1936 O O . ASP A 1 244 ? -14.835 -20.251 6.525 1.00 56.66 244 ASP A O 1
ATOM 1940 N N . ASP A 1 245 ? -16.759 -19.353 7.273 1.00 45.28 245 ASP A N 1
ATOM 1941 C CA . ASP A 1 245 ? -16.728 -19.951 8.623 1.00 45.28 245 ASP A CA 1
ATOM 1942 C C . ASP A 1 245 ? -17.000 -21.467 8.583 1.00 45.28 245 ASP A C 1
ATOM 1944 O O . ASP A 1 245 ? -17.935 -21.901 7.865 1.00 45.28 245 ASP A O 1
#

Organism: Phasianus colchicus (NCBI:txid9054)

Secondary structure (DSSP, 8-state):
---------PPPPTTSSTT---PPP-PPP------------S---TT--------EEEE---SPPPEEEESTTTHHHHHHHHHTSTTHHHHEEEE---------------------S---------HHHHHHHHHHHTT-EEEE---GGGHHHHHTTT--PEEEEE---TTTHHHHGGG-SSTT--HHHHHHHHHHHHHHHTTSSB--EEE-GGG-SSTTTHHHHHHHHHHHHHTSPEEEEPP--

Foldseek 3Di:
DDDDDDDDDDDDDPPPPVPDDDDDDDDDDDDDDDDDDDDDDPPDPVVDPDPVDFDKDWDADPFQAAEAEPPLQLQVLLVVLLCVDPPSVLAEDEDEDPDPPPPPPDDDDDDDDDPDPDDPPPPPDPPSVVVCVVCRVSRHHYYYSDALVCQQVCVVVVRHHAYEYEDDDPVCLVQSQVSGPDPDDDSVVVNVSRVVSVVVQVVHQKDYYYDDPVNDDHPSCVSVSVVVVSVVVNRGTIIGGDDPD

Radius of gyration: 26.36 Å; Cα contacts (8 Å, |Δi|>4): 266; chains: 1; bounding box: 71×57×75 Å

Mean predicted aligned error: 14.65 Å

InterPro domains:
  IPR027417 P-loop containing nucleoside triphosphate hydrolase [G3DSA:3.40.50.300] (49-243)
  IPR027417 P-loop containing nucleoside triphosphate hydrolase [SSF52540] (130-240)

Sequence (245 aa):
CSQPCCTPFLQLKKRALDQLRLVKSKQQKSSEQPCQQLWLDPCSDPDRSLKPYSLVHPVVVKTPRPVVLSPSCIAPRLIRNLLDLPTSRLDFHVCPAEKLTEGNPSTVHVQEPPVSRNAPQERRESSQVCMIREAMEKNKHCLLELGVQSVRDLIKREIYPIVIHVEVTEKNIRGLRSLLGQPGQRDAEVLKACRGAERALHALPCSWARVEPHAWSHAEELPKVVRGCIFQEQNRPLWVEDGDD

pLDDT: mean 77.79, std 24.01, range [29.2, 98.62]